Protein AF-A0A9P0C4V3-F1 (afdb_monomer_lite)

Organism: NCBI:txid40085

Radius of gyration: 33.71 Å; chains: 1; bounding box: 109×87×70 Å

Foldseek 3Di:
DDDDPDDPPPVVVVVVVVVVVQVVLQVVQVLVVVVVQCCLQPVLLCVLVQEDQQAWEADANDIDGGSVRVNVCSVPVDFRKHWDFPDKHWDDDDDDPVVVVPPPPPVVPPPPPDDDDDDDDDDDDDDDDDDPDPDDDDDPPPPDDDPDDDDDDDDDDDDDDDDDDDDDDDDDDDDDDDDDPDDDDPDPPPPPPPPPDDPDDDDPDDDDDPDPDDPPPDPPPPPPPPVPPPVSVVVVVVVVPFDKIKMKTWGKMKGWDPDPPPDPDIDIDIFTWIWMWIWGADPVDGPRIHTRYIHTYGPPPPVDDCVVVVVVVVVVVVPPPPPPD

pLDDT: mean 70.72, std 21.1, range [33.84, 98.31]

Sequence (325 aa):
MSIPLNNVSQSTIKISHETRDQNAELQQAKKFIAWYKQMIDNERQNLALYLSDDAILEWFGRTIKSRKKISLFFKHDMQYTRHDFISVRNIDKIQSRHERFSRNEEHNLCSFLNTSEVCNTKIERNSRKRILQSSSPEWADSCQPPEGIDCFESKKTKTNDIQNPDIDSSHDRTEGNCLKRGFNLENCSDFNSKGDGILGRRVRRKCIPVTPPNCELGQGDCMPSTSGTDSNRSHDALNAQLSKLFVECEGFVQFTRSKNCLSNDTMTWERKCKTQISFAEDPLNVGEYIIWAIHYTDESKCRRNLLSAFEEVVKEEGMTDIKDQ

Secondary structure (DSSP, 8-state):
-------STTHHHHHHHHHHHHHHHHHHHHHHHHHHHHHHHH-TTGGGGGEEEEEEEEETTEEEESHHHHHHIIIIIPPEEEEEEEEEEE-S----TTHHHHTTTGGGSS-SS---------------------PPPPPPTT-PPPS---------------PPPP--------------------------------------------S--------------GGG--HHHHHHHHHTTS--EEEEEEEEEEEEE---TT----EEEEEEEEEEEEEEE-SSSTT-EEEEEEEEEE-S--SS-HHHHHHHHHHHHTTGGGS--

Structure (mmCIF, N/CA/C/O backbone):
data_AF-A0A9P0C4V3-F1
#
_entry.id   AF-A0A9P0C4V3-F1
#
loop_
_atom_site.group_PDB
_atom_site.id
_atom_site.type_symbol
_atom_site.label_atom_id
_atom_site.label_alt_id
_atom_site.label_comp_id
_atom_site.label_asym_id
_atom_site.label_entity_id
_atom_site.label_seq_id
_atom_site.pdbx_PDB_ins_code
_atom_site.Cartn_x
_atom_site.Cartn_y
_atom_site.Cartn_z
_atom_site.occupancy
_atom_site.B_iso_or_equiv
_atom_site.auth_seq_id
_atom_site.auth_comp_id
_atom_site.auth_asym_id
_atom_site.auth_atom_id
_atom_site.pdbx_PDB_model_num
ATOM 1 N N . MET A 1 1 ? 59.019 -14.754 -25.156 1.00 44.62 1 MET A N 1
ATOM 2 C CA . MET A 1 1 ? 58.150 -14.419 -24.008 1.00 44.62 1 MET A CA 1
ATOM 3 C C . MET A 1 1 ? 56.943 -13.694 -24.566 1.00 44.62 1 MET A C 1
ATOM 5 O O . MET A 1 1 ? 57.082 -12.558 -24.994 1.00 44.62 1 MET A O 1
ATOM 9 N N . SER A 1 2 ? 55.812 -14.385 -24.674 1.00 44.72 2 SER A N 1
ATOM 10 C CA . SER A 1 2 ? 54.594 -13.861 -25.299 1.00 44.72 2 SER A CA 1
ATOM 11 C C . SER A 1 2 ? 53.595 -13.532 -24.196 1.00 44.72 2 SER A C 1
ATOM 13 O O . SER A 1 2 ? 53.209 -14.420 -23.439 1.00 44.72 2 SER A O 1
ATOM 15 N N . ILE A 1 3 ? 53.231 -12.257 -24.068 1.00 49.81 3 ILE A N 1
ATOM 16 C CA . ILE A 1 3 ? 52.253 -11.779 -23.085 1.00 49.81 3 ILE A CA 1
ATOM 17 C C . ILE A 1 3 ? 50.858 -11.921 -23.713 1.00 49.81 3 ILE A C 1
ATOM 19 O O . ILE A 1 3 ? 50.649 -11.384 -24.804 1.00 49.81 3 ILE A O 1
ATOM 23 N N . PRO A 1 4 ? 49.896 -12.614 -23.076 1.00 58.84 4 PRO A N 1
ATOM 24 C CA . PRO A 1 4 ? 48.544 -12.703 -23.600 1.00 58.84 4 PRO A CA 1
ATOM 25 C C . PRO A 1 4 ? 47.784 -11.412 -23.271 1.00 58.84 4 PRO A C 1
ATOM 27 O O . PRO A 1 4 ? 47.330 -11.196 -22.150 1.00 58.84 4 PRO A O 1
ATOM 30 N N . LEU A 1 5 ? 47.644 -10.545 -24.270 1.00 58.69 5 LEU A N 1
ATOM 31 C CA . LEU A 1 5 ? 46.646 -9.480 -24.304 1.00 58.69 5 LEU A CA 1
ATOM 32 C C . LEU A 1 5 ? 45.370 -10.075 -24.900 1.00 58.69 5 LEU A C 1
ATOM 34 O O . LEU A 1 5 ? 45.341 -10.298 -26.103 1.00 58.69 5 LEU A O 1
ATOM 38 N N . ASN A 1 6 ? 44.371 -10.389 -24.068 1.00 56.06 6 ASN A N 1
ATOM 39 C CA . ASN A 1 6 ? 42.939 -10.391 -24.420 1.00 56.06 6 ASN A CA 1
ATOM 40 C C . ASN A 1 6 ? 42.110 -10.988 -23.275 1.00 56.06 6 ASN A C 1
ATOM 42 O O . ASN A 1 6 ? 41.931 -12.199 -23.216 1.00 56.06 6 ASN A O 1
ATOM 46 N N . ASN A 1 7 ? 41.598 -10.147 -22.366 1.00 55.56 7 ASN A N 1
ATOM 47 C CA . ASN A 1 7 ? 40.418 -10.503 -21.553 1.00 55.56 7 ASN A CA 1
ATOM 48 C C . ASN A 1 7 ? 39.689 -9.320 -20.872 1.00 55.56 7 ASN A C 1
ATOM 50 O O . ASN A 1 7 ? 38.821 -9.536 -20.033 1.00 55.56 7 ASN A O 1
ATOM 54 N N . VAL A 1 8 ? 39.990 -8.062 -21.221 1.00 58.12 8 VAL A N 1
ATOM 55 C CA . VAL A 1 8 ? 39.433 -6.883 -20.516 1.00 58.12 8 VAL A CA 1
ATOM 56 C C . VAL A 1 8 ? 38.064 -6.433 -21.068 1.00 58.12 8 VAL A C 1
ATOM 58 O O . VAL A 1 8 ? 37.360 -5.667 -20.424 1.00 58.12 8 VAL A O 1
ATOM 61 N N . SER A 1 9 ? 37.620 -6.937 -22.223 1.00 56.62 9 SER A N 1
ATOM 62 C CA . SER A 1 9 ? 36.466 -6.357 -22.938 1.00 56.62 9 SER A CA 1
ATOM 63 C C . SER A 1 9 ? 35.091 -6.959 -22.606 1.00 56.62 9 SER A C 1
ATOM 65 O O . SER A 1 9 ? 34.083 -6.407 -23.034 1.00 56.62 9 SER A O 1
ATOM 67 N N . GLN A 1 10 ? 35.005 -8.066 -21.857 1.00 54.56 10 GLN A N 1
ATOM 68 C CA . GLN A 1 10 ? 33.710 -8.706 -21.554 1.00 54.56 10 GLN A CA 1
ATOM 69 C C . GLN A 1 10 ? 33.081 -8.256 -20.224 1.00 54.56 10 GLN A C 1
ATOM 71 O O . GLN A 1 10 ? 31.865 -8.360 -20.062 1.00 54.56 10 GLN A O 1
ATOM 76 N N . SER A 1 11 ? 33.863 -7.725 -19.279 1.00 57.69 11 SER A N 1
ATOM 77 C CA . SER A 1 11 ? 33.343 -7.264 -17.982 1.00 57.69 11 SER A CA 1
ATOM 78 C C . SER A 1 11 ? 32.627 -5.912 -18.077 1.00 57.69 11 SER A C 1
ATOM 80 O O . SER A 1 11 ? 31.644 -5.692 -17.374 1.00 57.69 11 SER A O 1
ATOM 82 N N . THR A 1 12 ? 33.045 -5.027 -18.985 1.00 59.66 12 THR A N 1
ATOM 83 C CA . THR A 1 12 ? 32.469 -3.677 -19.116 1.00 59.66 12 THR A CA 1
ATOM 84 C C . THR A 1 12 ? 31.063 -3.673 -19.729 1.00 59.66 12 THR A C 1
ATOM 86 O O . THR A 1 12 ? 30.265 -2.798 -19.414 1.00 59.66 12 THR A O 1
ATOM 89 N N . ILE A 1 13 ? 30.722 -4.666 -20.560 1.00 61.19 13 ILE A N 1
ATOM 90 C CA . ILE A 1 13 ? 29.411 -4.745 -21.235 1.00 61.19 13 ILE A CA 1
ATOM 91 C C . ILE A 1 13 ? 28.309 -5.270 -20.295 1.00 61.19 13 ILE A C 1
ATOM 93 O O . ILE A 1 13 ? 27.150 -4.905 -20.453 1.00 61.19 13 ILE A O 1
ATOM 97 N N . LYS A 1 14 ? 28.639 -6.079 -19.277 1.00 62.94 14 LYS A N 1
ATOM 98 C CA . LYS A 1 14 ? 27.633 -6.575 -18.317 1.00 62.94 14 LYS A CA 1
ATOM 99 C C . LYS A 1 14 ? 27.132 -5.486 -17.359 1.00 62.94 14 LYS A C 1
ATOM 101 O O . LYS A 1 14 ? 25.952 -5.464 -17.032 1.00 62.94 14 LYS A O 1
ATOM 106 N N . ILE A 1 15 ? 27.997 -4.542 -16.980 1.00 68.50 15 ILE A N 1
ATOM 107 C CA . ILE A 1 15 ? 27.672 -3.470 -16.021 1.00 68.50 15 ILE A CA 1
ATOM 108 C C . ILE A 1 15 ? 26.666 -2.458 -16.610 1.00 68.50 15 ILE A C 1
ATOM 110 O O . ILE A 1 15 ? 25.857 -1.876 -15.885 1.00 68.50 15 ILE A O 1
ATOM 114 N N . SER A 1 16 ? 26.674 -2.247 -17.931 1.00 67.62 16 SER A N 1
ATOM 115 C CA . SER A 1 16 ? 25.780 -1.278 -18.579 1.00 67.62 16 SER A CA 1
ATOM 116 C C . SER A 1 16 ? 24.337 -1.768 -18.741 1.00 67.62 16 SER A C 1
ATOM 118 O O . SER A 1 16 ? 23.431 -0.940 -18.808 1.00 67.62 16 SER A O 1
ATOM 120 N N . HIS A 1 17 ? 24.097 -3.084 -18.787 1.00 70.25 17 HIS A N 1
ATOM 121 C CA . HIS A 1 17 ? 22.736 -3.625 -18.880 1.00 70.25 17 HIS A CA 1
ATOM 122 C C . HIS A 1 17 ? 22.027 -3.587 -17.520 1.00 70.25 17 HIS A C 1
ATOM 124 O O . HIS A 1 17 ? 20.909 -3.096 -17.417 1.00 70.25 17 HIS A O 1
ATOM 130 N N . GLU A 1 18 ? 22.721 -4.002 -16.458 1.00 75.62 18 GLU A N 1
ATOM 131 C CA . GLU A 1 18 ? 22.174 -4.062 -15.096 1.00 75.62 18 GLU A CA 1
ATOM 132 C C . GLU A 1 18 ? 21.793 -2.673 -14.552 1.00 75.62 18 GLU A C 1
ATOM 134 O O . GLU A 1 18 ? 20.746 -2.489 -13.933 1.00 75.62 18 GLU A O 1
ATOM 139 N N . THR A 1 19 ? 22.593 -1.649 -14.864 1.00 76.06 19 THR A N 1
ATOM 140 C CA . THR A 1 19 ? 22.306 -0.257 -14.474 1.00 76.06 19 THR A CA 1
ATOM 141 C C . THR A 1 19 ? 21.108 0.350 -15.209 1.00 76.06 19 THR A C 1
ATOM 143 O O . THR A 1 19 ? 20.469 1.273 -14.693 1.00 76.06 19 THR A O 1
ATOM 146 N N . ARG A 1 20 ? 20.774 -0.137 -16.410 1.00 78.62 20 ARG A N 1
ATOM 147 C CA . ARG A 1 20 ? 19.607 0.341 -17.164 1.00 78.62 20 ARG A CA 1
ATOM 148 C C . ARG A 1 20 ? 18.308 -0.196 -16.568 1.00 78.62 20 ARG A C 1
ATOM 150 O O . ARG A 1 20 ? 17.363 0.578 -16.411 1.00 78.62 20 ARG A O 1
ATOM 157 N N . ASP A 1 21 ? 18.297 -1.470 -16.197 1.00 83.88 21 ASP A N 1
ATOM 158 C CA . ASP A 1 21 ? 17.116 -2.140 -15.649 1.00 83.88 21 ASP A CA 1
ATOM 159 C C . ASP A 1 21 ? 16.755 -1.573 -14.263 1.00 83.88 21 ASP A C 1
ATOM 161 O O . ASP A 1 21 ? 15.613 -1.173 -14.036 1.00 83.88 21 ASP A O 1
ATOM 165 N N . GLN A 1 22 ? 17.752 -1.349 -13.395 1.00 87.12 22 GLN A N 1
ATOM 166 C CA . GLN A 1 22 ? 17.551 -0.712 -12.081 1.00 87.12 22 GLN A CA 1
ATOM 167 C C . GLN A 1 22 ? 16.939 0.695 -12.174 1.00 87.12 22 GLN A C 1
ATOM 169 O O . GLN A 1 22 ? 16.116 1.090 -11.344 1.00 87.12 22 GLN A O 1
ATOM 174 N N . ASN A 1 23 ? 17.328 1.477 -13.185 1.00 91.12 23 ASN A N 1
ATOM 175 C CA . ASN A 1 23 ? 16.758 2.805 -13.394 1.00 91.12 23 ASN A CA 1
ATOM 176 C C . ASN A 1 23 ? 15.291 2.731 -13.833 1.00 91.12 23 ASN A C 1
ATOM 178 O O . ASN A 1 23 ? 14.492 3.550 -13.380 1.00 91.12 23 ASN A O 1
ATOM 182 N N . ALA A 1 24 ? 14.926 1.771 -14.687 1.00 92.44 24 ALA A N 1
ATOM 183 C CA . ALA A 1 24 ? 13.543 1.581 -15.118 1.00 92.44 24 ALA A CA 1
ATOM 184 C C . ALA A 1 24 ? 12.637 1.184 -13.941 1.00 92.44 24 ALA A C 1
ATOM 186 O O . ALA A 1 24 ? 11.600 1.816 -13.728 1.00 92.44 24 ALA A O 1
ATOM 187 N N . GLU A 1 25 ? 13.074 0.228 -13.120 1.00 92.31 25 GLU A N 1
ATOM 188 C CA . GLU A 1 25 ? 12.358 -0.185 -11.908 1.00 92.31 25 GLU A CA 1
ATOM 189 C C . GLU A 1 25 ? 12.207 0.967 -10.910 1.00 92.31 25 GLU A C 1
ATOM 191 O O . GLU A 1 25 ? 11.131 1.180 -10.351 1.00 92.31 25 GLU A O 1
ATOM 196 N N . LEU A 1 26 ? 13.255 1.778 -10.720 1.00 94.12 26 LEU A N 1
ATOM 197 C CA . LEU A 1 26 ? 13.185 2.949 -9.849 1.00 94.12 26 LEU A CA 1
ATOM 198 C C . LEU A 1 26 ? 12.168 3.984 -10.354 1.00 94.12 26 LEU A C 1
ATOM 200 O O . LEU A 1 26 ? 11.460 4.594 -9.550 1.00 94.12 26 LEU A O 1
ATOM 204 N N . GLN A 1 27 ? 12.080 4.207 -11.669 1.00 95.75 27 GLN A N 1
ATOM 205 C CA . GLN A 1 27 ? 11.065 5.099 -12.239 1.00 95.75 27 GLN A CA 1
ATOM 206 C C . GLN A 1 27 ? 9.655 4.531 -12.062 1.00 95.75 27 GLN A C 1
ATOM 208 O O . GLN A 1 27 ? 8.740 5.278 -11.707 1.00 95.75 27 GLN A O 1
ATOM 213 N N . GLN A 1 28 ? 9.481 3.219 -12.231 1.00 95.00 28 GLN A N 1
ATOM 214 C CA . GLN A 1 28 ? 8.208 2.548 -11.974 1.00 95.00 28 GLN A CA 1
ATOM 215 C C . GLN A 1 28 ? 7.803 2.666 -10.499 1.00 95.00 28 GLN A C 1
ATOM 217 O O . GLN A 1 28 ? 6.674 3.052 -10.207 1.00 95.00 28 GLN A O 1
ATOM 222 N N . ALA A 1 29 ? 8.737 2.452 -9.569 1.00 96.44 29 ALA A N 1
ATOM 223 C CA . ALA A 1 29 ? 8.512 2.633 -8.138 1.00 96.44 29 ALA A CA 1
ATOM 224 C C . ALA A 1 29 ? 8.102 4.075 -7.797 1.00 96.44 29 ALA A C 1
ATOM 226 O O . ALA A 1 29 ? 7.166 4.290 -7.030 1.00 96.44 29 ALA A O 1
ATOM 227 N N . LYS A 1 30 ? 8.740 5.086 -8.402 1.00 97.56 30 LYS A N 1
ATOM 228 C CA . LYS A 1 30 ? 8.353 6.497 -8.222 1.00 97.56 30 LYS A CA 1
ATOM 229 C C . LYS A 1 30 ? 6.949 6.790 -8.751 1.00 97.56 30 LYS A C 1
ATOM 231 O O . LYS A 1 30 ? 6.177 7.455 -8.061 1.00 97.56 30 LYS A O 1
ATOM 236 N N . LYS A 1 31 ? 6.611 6.286 -9.945 1.00 97.38 31 LYS A N 1
ATOM 237 C CA . LYS A 1 31 ? 5.269 6.417 -10.536 1.00 97.38 31 LYS A CA 1
ATOM 238 C C . LYS A 1 31 ? 4.216 5.773 -9.631 1.00 97.38 31 LYS A C 1
ATOM 240 O O . LYS A 1 31 ? 3.206 6.405 -9.329 1.00 97.38 31 LYS A O 1
ATOM 245 N N . PHE A 1 32 ? 4.491 4.562 -9.150 1.00 97.88 32 PHE A N 1
ATOM 246 C CA . PHE A 1 32 ? 3.629 3.849 -8.215 1.00 97.88 32 PHE A CA 1
ATOM 247 C C . PHE A 1 32 ? 3.431 4.626 -6.910 1.00 97.88 32 PHE A C 1
ATOM 249 O O . PHE A 1 32 ? 2.298 4.807 -6.486 1.00 97.88 32 PHE A O 1
ATOM 256 N N . ILE A 1 33 ? 4.494 5.143 -6.288 1.00 98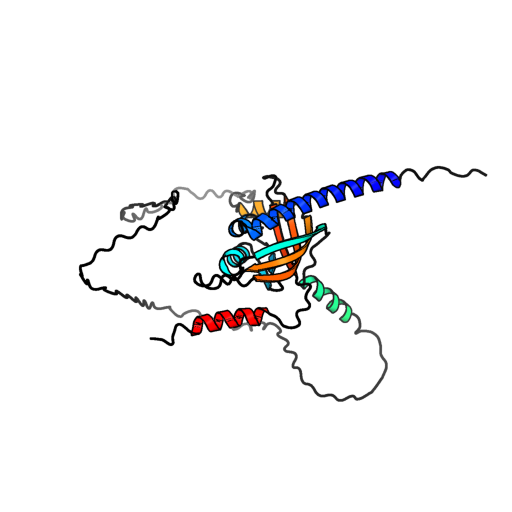.31 33 ILE A N 1
ATOM 257 C CA . ILE A 1 33 ? 4.382 5.878 -5.019 1.00 98.31 33 ILE A CA 1
ATOM 258 C C . ILE A 1 33 ? 3.614 7.190 -5.172 1.00 98.31 33 ILE A C 1
ATOM 260 O O . ILE A 1 33 ? 2.833 7.542 -4.288 1.00 98.31 33 ILE A O 1
ATOM 264 N N . ALA A 1 34 ? 3.787 7.899 -6.290 1.00 98.00 34 ALA A N 1
ATOM 265 C CA . ALA A 1 34 ? 2.993 9.088 -6.584 1.00 98.00 34 ALA A CA 1
ATOM 266 C C . ALA A 1 34 ? 1.494 8.752 -6.686 1.00 98.00 34 ALA A C 1
ATOM 268 O O . ALA A 1 34 ? 0.672 9.423 -6.060 1.00 98.00 34 ALA A O 1
ATOM 269 N N . TRP A 1 35 ? 1.154 7.676 -7.405 1.00 97.94 35 TRP A N 1
ATOM 270 C CA . TRP A 1 35 ? -0.214 7.162 -7.494 1.00 97.94 35 TRP A CA 1
ATOM 271 C C . TRP A 1 35 ? -0.746 6.707 -6.127 1.00 97.94 35 TRP A C 1
ATOM 273 O O . TRP A 1 35 ? -1.817 7.134 -5.706 1.00 97.94 35 TRP A O 1
ATOM 283 N N . TYR A 1 36 ? 0.025 5.912 -5.384 1.00 98.31 36 TYR A N 1
ATOM 284 C CA . TYR A 1 36 ? -0.361 5.398 -4.072 1.00 98.31 36 TYR A CA 1
ATOM 285 C C . TYR A 1 36 ? -0.655 6.537 -3.098 1.00 98.31 36 TYR A C 1
ATOM 287 O O . TYR A 1 36 ? -1.676 6.508 -2.418 1.00 98.31 36 TYR A O 1
ATOM 295 N N . LYS A 1 37 ? 0.203 7.567 -3.069 1.00 98.06 37 LYS A N 1
ATOM 296 C CA . LYS A 1 37 ? 0.008 8.777 -2.263 1.00 98.06 37 LYS A CA 1
ATOM 297 C C . LYS A 1 37 ? -1.326 9.449 -2.589 1.00 98.06 37 LYS A C 1
ATOM 299 O O . LYS A 1 37 ? -2.091 9.752 -1.679 1.00 98.06 37 LYS A O 1
ATOM 304 N N . GLN A 1 38 ? -1.617 9.657 -3.874 1.00 97.69 38 GLN A N 1
ATOM 305 C CA . GLN A 1 38 ? -2.893 10.227 -4.304 1.00 97.69 38 GLN A CA 1
ATOM 306 C C . GLN A 1 38 ? -4.074 9.367 -3.833 1.00 97.69 38 GLN A C 1
ATOM 308 O O . GLN A 1 38 ? -5.041 9.910 -3.298 1.00 97.69 38 GLN A O 1
ATOM 313 N N . MET A 1 39 ? -3.975 8.044 -3.978 1.00 97.69 39 MET A N 1
ATOM 314 C CA . MET A 1 39 ? -5.027 7.112 -3.580 1.00 97.69 39 MET A CA 1
ATOM 315 C C . MET A 1 39 ? -5.267 7.102 -2.070 1.00 97.69 39 MET A C 1
ATOM 317 O O . MET A 1 39 ? -6.408 7.201 -1.636 1.00 97.69 39 MET A O 1
ATOM 321 N N . ILE A 1 40 ? -4.221 6.998 -1.247 1.00 97.56 4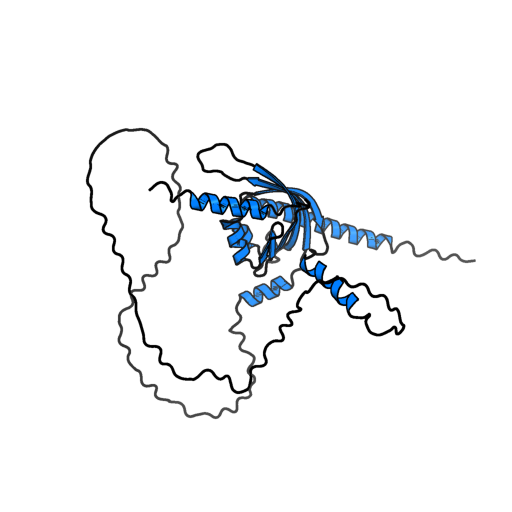0 ILE A N 1
ATOM 322 C CA . ILE A 1 40 ? -4.376 6.889 0.211 1.00 97.56 40 ILE A CA 1
ATOM 323 C C . ILE A 1 40 ? -4.827 8.208 0.861 1.00 97.56 40 ILE A C 1
ATOM 325 O O . ILE A 1 40 ? -5.558 8.172 1.859 1.00 97.56 40 ILE A O 1
ATOM 329 N N . ASP A 1 41 ? -4.422 9.352 0.296 1.00 96.88 41 ASP A N 1
ATOM 330 C CA . ASP A 1 41 ? -4.743 10.680 0.830 1.00 96.88 41 ASP A CA 1
ATOM 331 C C . ASP A 1 41 ? -6.116 11.181 0.351 1.00 96.88 41 ASP A C 1
ATOM 333 O O . ASP A 1 41 ? -6.875 11.719 1.156 1.00 96.88 41 ASP A O 1
ATOM 337 N N . ASN A 1 42 ? -6.465 10.980 -0.928 1.00 96.75 42 ASN A N 1
ATOM 338 C CA . ASN A 1 42 ? -7.668 11.579 -1.526 1.00 96.75 42 ASN A CA 1
ATOM 339 C C . ASN A 1 42 ? -8.782 10.567 -1.826 1.00 96.75 42 ASN A C 1
ATOM 341 O O . ASN A 1 42 ? -9.960 10.891 -1.704 1.00 96.75 42 ASN A O 1
ATOM 345 N N . GLU A 1 43 ? -8.432 9.338 -2.206 1.00 96.38 43 GLU A N 1
ATOM 346 C CA . GLU A 1 43 ? -9.374 8.333 -2.723 1.00 96.38 43 GLU A CA 1
ATOM 347 C C . GLU A 1 43 ? -9.338 7.039 -1.906 1.00 96.38 43 GLU A C 1
ATOM 349 O O . GLU A 1 43 ? -9.458 5.924 -2.418 1.00 96.38 43 GLU A O 1
ATOM 354 N N . ARG A 1 44 ? -9.170 7.177 -0.590 1.00 94.94 44 ARG A N 1
ATOM 355 C CA . ARG A 1 44 ? -8.879 6.057 0.310 1.00 94.94 44 ARG A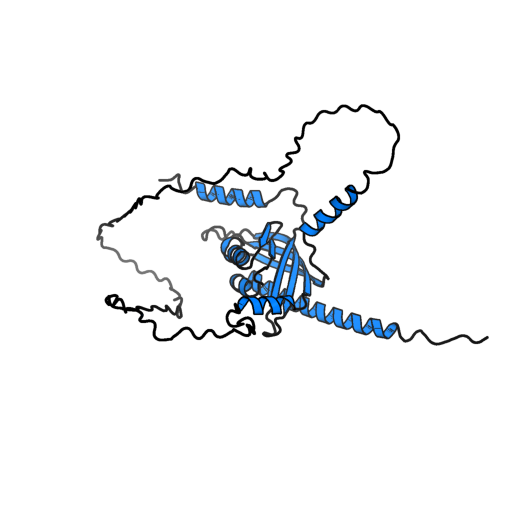 CA 1
ATOM 356 C C . ARG A 1 44 ? -9.879 4.902 0.209 1.00 94.94 44 ARG A C 1
ATOM 358 O O . ARG A 1 44 ? -9.503 3.742 0.350 1.00 94.94 44 ARG A O 1
ATOM 365 N N . GLN A 1 45 ? -11.153 5.207 -0.030 1.00 92.25 45 GLN A N 1
ATOM 366 C CA . GLN A 1 45 ? -12.205 4.195 -0.164 1.00 92.25 45 GLN A CA 1
ATOM 367 C C . GLN A 1 45 ? -12.008 3.318 -1.411 1.00 92.25 45 GLN A C 1
ATOM 369 O O . GLN A 1 45 ? -12.294 2.122 -1.364 1.00 92.25 45 GLN A O 1
ATOM 374 N N . ASN A 1 46 ? -11.448 3.886 -2.483 1.00 96.06 46 ASN A N 1
ATOM 375 C CA . ASN A 1 46 ? -11.160 3.192 -3.737 1.00 96.06 46 ASN A CA 1
ATOM 376 C C . ASN A 1 46 ? -9.894 2.336 -3.640 1.00 96.06 46 ASN A C 1
ATOM 378 O O . ASN A 1 46 ? -9.764 1.360 -4.373 1.00 96.06 46 ASN A O 1
ATOM 382 N N . LEU A 1 47 ? -8.981 2.639 -2.707 1.00 96.56 47 LEU A N 1
ATOM 383 C CA . LEU A 1 47 ? -7.733 1.887 -2.537 1.00 96.56 47 LEU A CA 1
ATOM 384 C C . LEU A 1 47 ? -7.977 0.385 -2.305 1.00 96.56 47 LEU A C 1
ATOM 386 O O . LEU A 1 47 ? -7.176 -0.441 -2.729 1.00 96.56 47 LEU A O 1
ATOM 390 N N . ALA A 1 48 ? -9.103 0.019 -1.684 1.00 95.75 48 ALA A N 1
ATOM 391 C CA . ALA A 1 48 ? -9.471 -1.375 -1.438 1.00 95.75 48 ALA A CA 1
ATOM 392 C C . ALA A 1 48 ? -9.685 -2.206 -2.718 1.00 95.75 48 ALA A C 1
ATOM 394 O O . ALA A 1 48 ? -9.552 -3.428 -2.658 1.00 95.75 48 ALA A O 1
ATOM 395 N N . LEU A 1 49 ? -9.997 -1.568 -3.853 1.00 95.56 49 LEU A N 1
ATOM 396 C CA . LEU A 1 49 ? -10.162 -2.235 -5.150 1.00 95.56 49 LEU A CA 1
ATOM 397 C C . LEU A 1 49 ? -8.831 -2.769 -5.692 1.00 95.56 49 LEU A C 1
ATOM 399 O O . LEU A 1 49 ? -8.810 -3.799 -6.352 1.00 95.56 49 LEU A O 1
ATOM 403 N N . TYR A 1 50 ? -7.732 -2.107 -5.332 1.00 96.94 50 TYR A N 1
ATOM 404 C CA . TYR A 1 50 ? -6.371 -2.427 -5.764 1.00 96.94 50 TYR A CA 1
ATOM 405 C C . TYR A 1 50 ? -5.651 -3.384 -4.804 1.00 96.94 50 TYR A C 1
ATOM 407 O O . TYR A 1 50 ? -4.484 -3.718 -4.997 1.00 96.94 50 TYR A O 1
ATOM 415 N N . LEU A 1 51 ? -6.315 -3.821 -3.731 1.00 97.00 51 LEU A N 1
ATOM 416 C CA . LEU A 1 51 ? -5.771 -4.816 -2.813 1.00 97.00 51 LEU A CA 1
ATOM 417 C C . LEU A 1 51 ? -6.070 -6.226 -3.333 1.00 97.00 51 LEU A C 1
ATOM 419 O O . LEU A 1 51 ? -7.197 -6.530 -3.721 1.00 97.00 51 LEU A O 1
ATOM 423 N N . SER A 1 52 ? -5.083 -7.111 -3.248 1.00 96.00 52 SER A N 1
ATOM 424 C CA . SER A 1 52 ? -5.300 -8.560 -3.354 1.00 96.00 52 SER A CA 1
ATOM 425 C C . SER A 1 52 ? -6.187 -9.080 -2.214 1.00 96.00 52 SER A C 1
ATOM 427 O O . SER A 1 52 ? -6.275 -8.472 -1.143 1.00 96.00 52 SER A O 1
ATOM 429 N N . ASP A 1 53 ? -6.855 -10.218 -2.412 1.00 94.81 53 ASP A N 1
ATOM 430 C CA . ASP A 1 53 ? -7.771 -10.779 -1.410 1.00 94.81 53 ASP A CA 1
ATOM 431 C C . ASP A 1 53 ? -7.084 -11.170 -0.093 1.00 94.81 53 ASP A C 1
ATOM 433 O O . ASP A 1 53 ? -7.646 -10.978 0.998 1.00 94.81 53 ASP A O 1
ATOM 437 N N . ASP A 1 54 ? -5.840 -11.636 -0.193 1.00 95.38 54 ASP A N 1
ATOM 438 C CA . ASP A 1 54 ? -4.952 -12.011 0.903 1.00 95.38 54 ASP A CA 1
ATOM 439 C C . ASP A 1 54 ? -4.048 -10.862 1.382 1.00 95.38 54 ASP A C 1
ATOM 441 O O . ASP A 1 54 ? -3.139 -11.093 2.184 1.00 95.38 54 ASP A O 1
ATOM 445 N N . ALA A 1 55 ? -4.331 -9.620 0.966 1.00 97.06 55 ALA A N 1
ATOM 446 C CA . ALA A 1 55 ? -3.519 -8.462 1.316 1.00 97.06 55 ALA A CA 1
ATOM 447 C C . ALA A 1 55 ? -3.300 -8.308 2.831 1.00 97.06 55 ALA A C 1
ATOM 449 O O . ALA A 1 55 ? -4.178 -8.592 3.661 1.00 97.06 55 ALA A O 1
ATOM 450 N N . ILE A 1 56 ? -2.118 -7.802 3.190 1.00 97.44 56 ILE A N 1
ATOM 451 C CA . ILE A 1 56 ? -1.702 -7.560 4.574 1.00 97.44 56 ILE A CA 1
ATOM 452 C C . ILE A 1 56 ? -1.349 -6.084 4.762 1.00 97.44 56 ILE A C 1
ATOM 454 O O . ILE A 1 56 ? -0.522 -5.527 4.047 1.00 97.44 56 ILE A O 1
ATOM 458 N N . LEU A 1 57 ? -1.933 -5.463 5.782 1.00 97.62 57 LEU A N 1
ATOM 459 C CA . LEU A 1 57 ? -1.577 -4.128 6.249 1.00 97.62 57 LEU A CA 1
ATOM 460 C C . LEU A 1 57 ? -0.928 -4.237 7.633 1.00 97.62 57 LEU A C 1
ATOM 462 O O . LEU A 1 57 ? -1.571 -4.672 8.587 1.00 97.62 57 LEU A O 1
ATOM 466 N N . GLU A 1 58 ? 0.329 -3.823 7.772 1.00 96.50 58 GLU A N 1
ATOM 467 C CA . GLU A 1 58 ? 0.960 -3.575 9.072 1.00 96.50 58 GLU A CA 1
ATOM 468 C C . GLU A 1 58 ? 0.914 -2.070 9.356 1.00 96.50 58 GLU A C 1
ATOM 470 O O . GLU A 1 58 ? 1.756 -1.315 8.890 1.00 96.50 58 GLU A O 1
ATOM 475 N N . TRP A 1 59 ? -0.085 -1.616 10.111 1.00 95.81 59 TRP A N 1
ATOM 476 C CA . TRP A 1 59 ? -0.263 -0.209 10.465 1.00 95.81 59 TRP A CA 1
ATOM 477 C C . TRP A 1 59 ? 0.339 0.081 11.841 1.00 95.81 59 TRP A C 1
ATOM 479 O O . TRP A 1 59 ? -0.255 -0.250 12.869 1.00 95.81 59 TRP A O 1
ATOM 489 N N . PHE A 1 60 ? 1.544 0.659 11.874 1.00 93.00 60 PHE A N 1
ATOM 490 C CA . PHE A 1 60 ? 2.272 1.027 13.099 1.00 93.00 60 PHE A CA 1
ATOM 491 C C . PHE A 1 60 ? 2.310 -0.088 14.159 1.00 93.00 60 PHE A C 1
ATOM 493 O O . PHE A 1 60 ? 2.141 0.145 15.355 1.00 93.00 60 PHE A O 1
ATOM 500 N N . GLY A 1 61 ? 2.542 -1.321 13.703 1.00 90.44 61 GLY A N 1
ATOM 501 C CA . GLY A 1 61 ? 2.645 -2.516 14.539 1.00 90.44 61 GLY A CA 1
ATOM 502 C C . GLY A 1 61 ? 1.346 -3.279 14.789 1.00 90.44 61 GLY A C 1
ATOM 503 O O . GLY A 1 61 ? 1.411 -4.358 15.378 1.00 90.44 61 GLY A O 1
ATOM 504 N N . ARG A 1 62 ? 0.198 -2.789 14.306 1.00 93.06 62 ARG A N 1
ATOM 505 C CA . ARG A 1 62 ? -1.047 -3.565 14.213 1.00 93.06 62 ARG A CA 1
ATOM 506 C C . ARG A 1 62 ? -1.116 -4.250 12.850 1.00 93.06 62 ARG A C 1
ATOM 508 O O . ARG A 1 62 ? -1.095 -3.581 11.825 1.00 93.06 62 ARG A O 1
ATOM 515 N N . THR A 1 63 ? -1.233 -5.575 12.831 1.00 95.56 63 THR A N 1
ATOM 516 C CA . THR A 1 63 ? -1.403 -6.342 11.587 1.00 95.56 63 THR A CA 1
ATOM 517 C C . THR A 1 63 ? -2.882 -6.578 11.294 1.00 95.56 63 THR A C 1
ATOM 519 O O . THR A 1 63 ? -3.614 -7.101 12.134 1.00 95.56 63 THR A O 1
ATOM 522 N N . ILE A 1 64 ? -3.312 -6.241 10.082 1.00 97.38 64 ILE A N 1
ATOM 523 C CA . ILE A 1 64 ? -4.662 -6.443 9.559 1.00 97.38 64 ILE A CA 1
ATOM 524 C C . ILE A 1 64 ? -4.529 -7.281 8.291 1.00 97.38 64 ILE A C 1
ATOM 526 O O . ILE A 1 64 ? -3.786 -6.928 7.381 1.00 97.38 64 ILE A O 1
ATOM 530 N N . LYS A 1 65 ? -5.213 -8.424 8.254 1.00 97.12 65 LYS A N 1
ATOM 531 C CA . LYS A 1 65 ? -5.148 -9.378 7.140 1.00 97.12 65 LYS A CA 1
ATOM 532 C C . LYS A 1 65 ? -6.481 -9.431 6.412 1.00 97.12 65 LYS A C 1
ATOM 534 O O . LYS A 1 65 ? -7.520 -9.367 7.072 1.00 97.12 65 LYS A O 1
ATOM 539 N N . SER A 1 66 ? -6.420 -9.677 5.109 1.00 97.12 66 SER A N 1
ATOM 540 C CA . SER A 1 66 ? -7.528 -9.704 4.154 1.00 97.12 66 SER A CA 1
ATOM 541 C C . SER A 1 66 ? -8.023 -8.327 3.727 1.00 97.12 66 SER A C 1
ATOM 543 O O . SER A 1 66 ? -8.294 -7.450 4.557 1.00 97.12 66 SER A O 1
ATOM 545 N N . ARG A 1 67 ? -8.263 -8.204 2.417 1.00 97.06 67 ARG A N 1
ATOM 546 C CA . ARG A 1 67 ? -8.877 -7.045 1.756 1.00 97.06 67 ARG A CA 1
ATOM 547 C C . ARG A 1 67 ? -10.095 -6.502 2.494 1.00 97.06 67 ARG A C 1
ATOM 549 O O . ARG A 1 67 ? -10.182 -5.301 2.728 1.00 97.06 67 ARG A O 1
ATOM 556 N N . LYS A 1 68 ? -11.013 -7.377 2.926 1.00 97.38 68 LYS A N 1
ATOM 557 C CA . LYS A 1 68 ? -12.258 -6.968 3.605 1.00 97.38 68 LYS A CA 1
ATOM 558 C C . LYS A 1 68 ? -11.984 -6.225 4.914 1.00 97.38 68 LYS A C 1
ATOM 560 O O . LYS A 1 68 ? -12.593 -5.191 5.173 1.00 97.38 68 LYS A O 1
ATOM 565 N N . LYS A 1 69 ? -11.051 -6.721 5.735 1.00 97.94 69 LYS A N 1
ATOM 566 C CA . LYS A 1 69 ? -10.709 -6.081 7.017 1.00 97.94 69 LYS A CA 1
ATOM 567 C C . LYS A 1 69 ? -9.914 -4.795 6.813 1.00 97.94 69 LYS A C 1
ATOM 569 O O . LYS A 1 69 ? -10.137 -3.837 7.543 1.00 97.94 69 LYS A O 1
ATOM 574 N N . ILE A 1 70 ? -9.024 -4.766 5.820 1.00 98.06 70 ILE A N 1
ATOM 575 C CA . ILE A 1 70 ? -8.257 -3.563 5.471 1.00 98.06 70 ILE A CA 1
ATOM 576 C C . ILE A 1 70 ? -9.192 -2.459 4.963 1.00 98.06 70 ILE A C 1
ATOM 578 O O . ILE A 1 70 ? -9.092 -1.321 5.409 1.00 98.06 70 ILE A O 1
ATOM 582 N N . SER A 1 71 ? -10.153 -2.800 4.102 1.00 97.69 71 SER A N 1
ATOM 583 C CA . SER A 1 71 ? -11.171 -1.867 3.608 1.00 97.69 71 SER A CA 1
ATOM 584 C C . SER A 1 71 ? -12.000 -1.262 4.748 1.00 97.69 71 SER A C 1
ATOM 586 O O . SER A 1 71 ? -12.146 -0.042 4.824 1.00 97.69 71 SER A O 1
ATOM 588 N N . LEU A 1 72 ? -12.473 -2.092 5.687 1.00 97.12 72 LEU A N 1
ATOM 589 C CA . LEU A 1 72 ? -13.183 -1.613 6.879 1.00 97.12 72 LEU A CA 1
ATOM 590 C C . LEU A 1 72 ? -12.308 -0.690 7.736 1.00 97.12 72 LEU A C 1
ATOM 592 O O . LEU A 1 72 ? -12.776 0.363 8.162 1.00 97.12 72 LEU A O 1
ATOM 596 N N . PHE A 1 73 ? -11.038 -1.048 7.937 1.00 96.69 73 PHE A N 1
ATOM 597 C CA . PHE A 1 73 ? -10.084 -0.217 8.669 1.00 96.69 73 PHE A CA 1
ATOM 598 C C . PHE A 1 73 ? -9.900 1.154 8.004 1.00 96.69 73 PHE A C 1
ATOM 600 O O . PHE A 1 73 ? -10.015 2.179 8.668 1.00 96.69 73 PHE A O 1
ATOM 607 N N . PHE A 1 74 ? -9.684 1.199 6.689 1.00 96.19 74 PHE A N 1
ATOM 608 C CA . PHE A 1 74 ? -9.550 2.454 5.947 1.00 96.19 74 PHE A CA 1
ATOM 609 C C . PHE A 1 74 ? -10.796 3.338 6.010 1.00 96.19 74 PHE A C 1
ATOM 611 O O . PHE A 1 74 ? -10.668 4.563 6.033 1.00 96.19 74 PHE A O 1
ATOM 618 N N . LYS A 1 75 ? -11.984 2.727 6.043 1.00 95.06 75 LYS A N 1
ATOM 619 C CA . LYS A 1 75 ? -13.263 3.440 6.075 1.00 95.06 75 LYS A CA 1
ATOM 620 C C . LYS A 1 75 ? -13.615 3.987 7.459 1.00 95.06 75 LYS A C 1
ATOM 622 O O . LYS A 1 75 ? -14.177 5.075 7.537 1.00 95.06 75 LYS A O 1
ATOM 627 N N . HIS A 1 76 ? -13.338 3.231 8.519 1.00 94.25 76 HIS A N 1
ATOM 628 C CA . HIS A 1 76 ? -13.877 3.513 9.854 1.00 94.25 76 HIS A CA 1
ATOM 629 C C . HIS A 1 76 ? -12.812 3.850 10.901 1.00 94.25 76 HIS A C 1
ATOM 631 O O . HIS A 1 76 ? -13.043 4.722 11.733 1.00 94.25 76 HIS A O 1
ATOM 637 N N . ASP A 1 77 ? -11.653 3.196 10.852 1.00 93.38 77 ASP A N 1
ATOM 638 C CA . ASP A 1 77 ? -10.647 3.276 11.920 1.00 93.38 77 ASP A CA 1
ATOM 639 C C . ASP A 1 77 ? -9.507 4.248 11.575 1.00 93.38 77 ASP A C 1
ATOM 641 O O . ASP A 1 77 ? -8.883 4.845 12.456 1.00 93.38 77 ASP A O 1
ATOM 645 N N . MET A 1 78 ? -9.185 4.387 10.288 1.00 92.25 78 MET A N 1
ATOM 646 C CA . MET A 1 78 ? -8.084 5.224 9.835 1.00 92.25 78 MET A CA 1
ATOM 647 C C . MET A 1 78 ? -8.507 6.696 9.841 1.00 92.25 78 MET A C 1
ATOM 649 O O . MET A 1 78 ? -9.377 7.117 9.082 1.00 92.25 78 MET A O 1
ATOM 653 N N . GLN A 1 79 ? -7.839 7.507 10.657 1.00 90.62 79 GLN A N 1
ATOM 654 C CA . GLN A 1 79 ? -8.029 8.962 10.679 1.00 90.62 79 GLN A CA 1
ATOM 655 C C . GLN A 1 79 ? -7.618 9.608 9.349 1.00 90.62 79 GLN A C 1
ATOM 657 O O . GLN A 1 79 ? -6.954 8.974 8.525 1.00 90.62 79 GLN A O 1
ATOM 662 N N . TYR A 1 80 ? -8.002 10.865 9.112 1.00 92.75 80 TYR A N 1
ATOM 663 C CA . TYR A 1 80 ? -7.508 11.594 7.944 1.00 92.75 80 TYR A CA 1
ATOM 664 C C . TYR A 1 80 ? -5.984 11.695 8.019 1.00 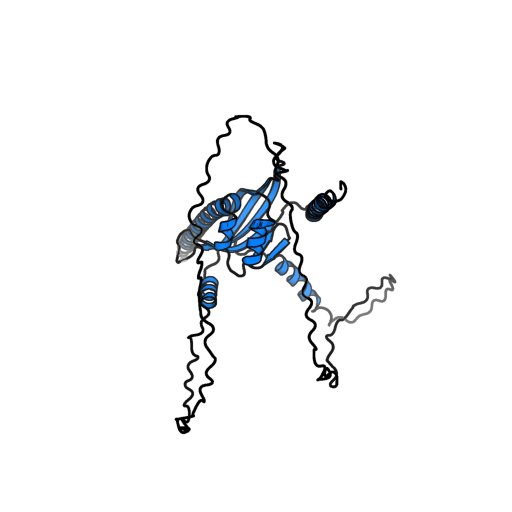92.75 80 TYR A C 1
ATOM 666 O O . TYR A 1 80 ? -5.430 12.102 9.044 1.00 92.75 80 TYR A O 1
ATOM 674 N N . THR A 1 81 ? -5.319 11.282 6.945 1.00 95.88 81 THR A N 1
ATOM 675 C CA . THR A 1 81 ? -3.862 11.269 6.858 1.00 95.88 81 THR A CA 1
ATOM 676 C C . THR A 1 81 ? -3.407 11.979 5.606 1.00 95.88 81 THR A C 1
ATOM 678 O O . THR A 1 81 ? -4.075 11.886 4.581 1.00 95.88 81 THR A O 1
ATOM 681 N N . ARG A 1 82 ? -2.234 12.598 5.680 1.00 97.44 82 ARG A N 1
ATOM 682 C CA . ARG A 1 82 ? -1.502 13.112 4.528 1.00 97.44 82 ARG A CA 1
ATOM 683 C C . ARG A 1 82 ? -0.092 12.544 4.545 1.00 97.44 82 ARG A C 1
ATOM 685 O O . ARG A 1 82 ? 0.596 12.640 5.563 1.00 97.44 82 ARG A O 1
ATOM 692 N N . HIS A 1 83 ? 0.330 11.950 3.437 1.00 98.06 83 HIS A N 1
ATOM 693 C CA . HIS A 1 83 ? 1.645 11.329 3.332 1.00 98.06 83 HIS A CA 1
ATOM 694 C C . HIS A 1 83 ? 2.650 12.289 2.700 1.00 98.06 83 HIS A C 1
ATOM 696 O O . HIS A 1 83 ? 2.388 12.905 1.666 1.00 98.06 83 HIS A O 1
ATOM 702 N N . ASP A 1 84 ? 3.837 12.384 3.287 1.00 97.81 84 ASP A N 1
ATOM 703 C CA . ASP A 1 84 ? 4.952 13.124 2.711 1.00 97.81 84 ASP A CA 1
ATOM 704 C C . ASP A 1 84 ? 6.206 12.252 2.667 1.00 97.81 84 ASP A C 1
ATOM 706 O O . ASP A 1 84 ? 6.935 12.110 3.649 1.00 97.81 84 ASP A O 1
ATOM 710 N N . PHE A 1 85 ? 6.408 11.587 1.527 1.00 98.00 85 PHE A N 1
ATOM 711 C CA . PHE A 1 85 ? 7.547 10.707 1.289 1.00 98.00 85 PHE A CA 1
ATOM 712 C C . PHE A 1 85 ? 8.743 11.514 0.782 1.00 98.00 85 PHE A C 1
ATOM 714 O O . PHE A 1 85 ? 8.654 12.210 -0.226 1.00 98.00 85 PHE A O 1
ATOM 721 N N . ILE A 1 86 ? 9.870 11.380 1.473 1.00 97.75 86 ILE A N 1
ATOM 722 C CA . ILE A 1 86 ? 11.121 12.098 1.201 1.00 97.75 86 ILE A CA 1
ATOM 723 C C . ILE A 1 86 ? 12.034 11.261 0.312 1.00 97.75 86 ILE A C 1
ATOM 725 O O . ILE A 1 86 ? 12.739 11.788 -0.548 1.00 97.75 86 ILE A O 1
ATOM 729 N N . SER A 1 87 ? 12.036 9.947 0.522 1.00 97.75 87 SER A N 1
ATOM 730 C CA . SER A 1 87 ? 12.848 9.012 -0.246 1.00 97.75 87 SER A CA 1
ATOM 731 C C . SER A 1 87 ? 11.985 7.891 -0.810 1.00 97.75 87 SER A C 1
ATOM 733 O O . SER A 1 87 ? 10.977 7.506 -0.223 1.00 97.75 87 SER A O 1
ATOM 735 N N . VAL A 1 88 ? 12.393 7.383 -1.972 1.00 98.19 88 VAL A N 1
ATOM 736 C CA . VAL A 1 88 ? 11.808 6.211 -2.627 1.00 98.19 88 VAL A CA 1
ATOM 737 C C . VAL A 1 88 ? 12.964 5.329 -3.074 1.00 98.19 88 VAL A C 1
ATOM 739 O O . VAL A 1 88 ? 13.863 5.799 -3.776 1.00 98.19 88 VAL A O 1
ATOM 742 N N . ARG A 1 89 ? 12.964 4.069 -2.645 1.00 97.56 89 ARG A N 1
ATOM 743 C CA . ARG A 1 89 ? 13.987 3.069 -2.964 1.00 97.56 89 ARG A CA 1
ATOM 744 C C . ARG A 1 89 ? 13.316 1.770 -3.386 1.00 97.56 89 ARG A C 1
ATOM 746 O O . ARG A 1 89 ? 12.317 1.379 -2.790 1.00 97.56 89 ARG A O 1
ATOM 753 N N . ASN A 1 90 ? 13.875 1.105 -4.391 1.00 96.88 90 ASN A N 1
ATOM 754 C CA . ASN A 1 90 ? 13.513 -0.277 -4.692 1.00 96.88 90 ASN A CA 1
ATOM 755 C C . ASN A 1 90 ? 14.185 -1.196 -3.657 1.00 96.88 90 ASN A C 1
ATOM 757 O O . ASN A 1 90 ? 15.315 -0.922 -3.241 1.00 96.88 90 ASN A O 1
ATOM 761 N N . ILE A 1 91 ? 13.486 -2.233 -3.211 1.00 97.06 91 ILE A N 1
ATOM 762 C CA . ILE A 1 91 ? 14.007 -3.244 -2.285 1.00 97.06 91 ILE A CA 1
ATOM 763 C C . ILE A 1 91 ? 13.682 -4.639 -2.824 1.00 97.06 91 ILE A C 1
ATOM 765 O O . ILE A 1 91 ? 12.726 -4.813 -3.567 1.00 97.06 91 ILE A O 1
ATOM 769 N N . ASP A 1 92 ? 14.441 -5.654 -2.417 1.00 95.44 92 ASP A N 1
ATOM 770 C CA . ASP A 1 92 ? 14.237 -7.009 -2.956 1.00 95.44 92 ASP A CA 1
ATOM 771 C C . ASP A 1 92 ? 13.023 -7.717 -2.339 1.00 95.44 92 ASP A C 1
ATOM 773 O O . ASP A 1 92 ? 12.378 -8.552 -2.970 1.00 95.44 92 ASP A O 1
ATOM 777 N N . LYS A 1 93 ? 12.736 -7.440 -1.059 1.00 95.81 93 LYS A N 1
ATOM 778 C CA . LYS A 1 93 ? 11.668 -8.095 -0.293 1.00 95.81 93 LYS A CA 1
ATOM 779 C C . LYS A 1 93 ? 11.307 -7.285 0.950 1.00 95.81 93 LYS A C 1
ATOM 781 O O . LYS A 1 93 ? 12.176 -6.734 1.628 1.00 95.81 93 LYS A O 1
ATOM 786 N N . ILE A 1 94 ? 10.030 -7.304 1.323 1.00 94.81 94 ILE A N 1
ATOM 787 C CA . ILE A 1 94 ? 9.572 -6.801 2.625 1.00 94.81 94 ILE A CA 1
ATOM 788 C C . ILE A 1 94 ? 9.944 -7.802 3.721 1.00 94.81 94 ILE A C 1
ATOM 790 O O . ILE A 1 94 ? 9.539 -8.965 3.689 1.00 94.81 94 ILE A O 1
ATOM 794 N N . GLN A 1 95 ? 10.682 -7.341 4.730 1.00 88.38 95 GLN A N 1
ATOM 795 C CA . GLN A 1 95 ? 10.974 -8.154 5.908 1.00 88.38 95 GLN A CA 1
ATOM 796 C C . GLN A 1 95 ? 9.746 -8.211 6.813 1.00 88.38 95 GLN A C 1
ATOM 798 O O . GLN A 1 95 ? 9.399 -7.230 7.473 1.00 88.38 95 GLN A O 1
ATOM 803 N N . SER A 1 96 ? 9.105 -9.376 6.889 1.00 83.88 96 SER A N 1
ATOM 804 C CA . SER A 1 96 ? 8.014 -9.567 7.843 1.00 83.88 96 SER A CA 1
ATOM 805 C C . SER A 1 96 ? 8.556 -9.622 9.277 1.00 83.88 96 SER A C 1
ATOM 807 O O . SER A 1 96 ? 9.615 -10.197 9.547 1.00 83.88 96 SER A O 1
ATOM 809 N N . ARG A 1 97 ? 7.813 -9.058 10.239 1.00 77.38 97 ARG A N 1
ATOM 810 C CA . ARG A 1 97 ? 8.171 -9.148 11.666 1.00 77.38 97 ARG A CA 1
ATOM 811 C C . ARG A 1 97 ? 8.285 -10.601 12.140 1.00 77.38 97 ARG A C 1
ATOM 813 O O . ARG A 1 97 ? 9.109 -10.896 12.999 1.00 77.38 97 ARG A O 1
ATOM 820 N N . HIS A 1 98 ? 7.463 -11.495 11.592 1.00 73.12 98 HIS A N 1
ATOM 821 C CA . HIS A 1 98 ? 7.405 -12.894 12.012 1.00 73.12 98 HIS A CA 1
ATOM 822 C C . HIS A 1 98 ? 8.666 -13.676 11.611 1.00 73.12 98 HIS A C 1
ATOM 824 O O . HIS A 1 98 ? 9.173 -14.466 12.401 1.00 73.12 98 HIS A O 1
ATOM 830 N N . GLU A 1 99 ? 9.244 -13.370 10.444 1.00 70.38 99 GLU A N 1
ATOM 831 C CA . GLU A 1 99 ? 10.486 -13.991 9.959 1.00 70.38 99 GLU A CA 1
ATOM 832 C C . GLU A 1 99 ? 11.664 -13.735 10.921 1.00 70.38 99 GLU A C 1
ATOM 834 O O . GLU A 1 99 ? 12.504 -14.612 11.118 1.00 70.38 99 GLU A O 1
ATOM 839 N N . ARG A 1 100 ? 11.675 -12.594 11.632 1.00 64.75 100 ARG A N 1
ATOM 840 C CA . ARG A 1 100 ? 12.739 -12.250 12.597 1.00 64.75 100 ARG A CA 1
ATOM 841 C C . ARG A 1 100 ? 12.790 -13.144 13.838 1.00 64.75 100 ARG A C 1
ATOM 843 O O . ARG A 1 100 ? 13.860 -13.260 14.425 1.00 64.75 100 ARG A O 1
ATOM 850 N N . PHE A 1 101 ? 11.680 -13.760 14.249 1.00 64.62 101 PHE A N 1
ATOM 851 C CA . PHE A 1 101 ? 11.656 -14.595 15.459 1.00 64.62 101 PHE A CA 1
ATOM 852 C C . PHE A 1 101 ? 12.113 -16.038 15.206 1.00 64.62 101 PHE A C 1
ATOM 854 O O . PHE A 1 101 ? 12.633 -16.674 16.115 1.00 64.62 101 PHE A O 1
ATOM 861 N N . SER A 1 102 ? 11.991 -16.529 13.971 1.00 59.69 102 SER A N 1
ATOM 862 C CA . SER A 1 102 ? 12.269 -17.935 13.635 1.00 59.69 102 SER A CA 1
ATOM 863 C C . SER A 1 102 ? 13.752 -18.332 13.696 1.00 59.69 102 SER A C 1
ATOM 865 O O . SER A 1 102 ? 14.071 -19.461 14.052 1.00 59.69 102 SER A O 1
ATOM 867 N N . ARG A 1 103 ? 14.691 -17.413 13.430 1.00 56.53 103 ARG A N 1
ATOM 868 C CA . ARG A 1 103 ? 16.124 -17.764 13.340 1.00 56.53 103 ARG A CA 1
ATOM 869 C C . ARG A 1 103 ? 16.819 -18.070 14.668 1.00 56.53 103 ARG A C 1
ATOM 871 O O . ARG A 1 103 ? 17.918 -18.612 14.641 1.00 56.53 103 ARG A O 1
ATOM 878 N N . ASN A 1 104 ? 16.231 -17.714 15.809 1.00 58.94 104 ASN A N 1
ATOM 879 C CA . ASN A 1 104 ? 16.930 -17.824 17.094 1.00 58.94 104 ASN A CA 1
ATOM 880 C C . ASN A 1 104 ? 16.611 -19.103 17.885 1.00 58.94 104 ASN A C 1
ATOM 882 O O . ASN A 1 104 ? 17.328 -19.406 18.839 1.00 58.94 104 ASN A O 1
ATOM 886 N N . GLU A 1 105 ? 15.576 -19.860 17.511 1.00 56.38 105 GLU A N 1
ATOM 887 C CA . GLU A 1 105 ? 15.231 -21.100 18.223 1.00 56.38 105 GLU A CA 1
ATOM 888 C C . GLU A 1 105 ? 15.958 -22.334 17.676 1.00 56.38 105 GLU A C 1
ATOM 890 O O . GLU A 1 105 ? 16.360 -23.194 18.458 1.00 56.38 105 GLU A O 1
ATOM 895 N N . GLU A 1 106 ? 16.237 -22.407 16.372 1.00 59.12 106 GLU A N 1
ATOM 896 C CA . GLU A 1 106 ? 16.806 -23.630 15.780 1.00 59.12 106 GLU A CA 1
ATOM 897 C C . GLU A 1 106 ? 18.290 -23.855 16.110 1.00 59.12 106 GLU A C 1
ATOM 899 O O . GLU A 1 106 ? 18.749 -24.995 16.162 1.00 59.12 106 GLU A O 1
ATOM 904 N N . HIS A 1 107 ? 19.044 -22.802 16.441 1.00 57.38 107 HIS A N 1
ATOM 905 C CA . HIS A 1 107 ? 20.452 -22.951 16.829 1.00 57.38 107 HIS A CA 1
ATOM 906 C C . HIS A 1 107 ? 20.672 -23.380 18.289 1.00 57.38 107 HIS A C 1
ATOM 908 O O . HIS A 1 107 ? 21.797 -23.724 18.645 1.00 57.38 107 HIS A O 1
ATOM 914 N N . ASN A 1 108 ? 19.629 -23.411 19.127 1.00 57.66 108 ASN A N 1
ATOM 915 C CA . ASN A 1 108 ? 19.755 -23.807 20.535 1.00 57.66 108 ASN A CA 1
ATOM 916 C C . ASN A 1 108 ? 19.362 -25.267 20.819 1.00 57.66 108 ASN A C 1
ATOM 918 O O . ASN A 1 108 ? 19.522 -25.722 21.950 1.00 57.66 108 ASN A O 1
ATOM 922 N N . LEU A 1 109 ? 18.894 -26.027 19.821 1.00 61.59 109 LEU A N 1
ATOM 923 C CA . LEU A 1 109 ? 18.469 -27.423 20.017 1.00 61.59 109 LEU A CA 1
ATOM 924 C C . LEU A 1 109 ? 19.509 -28.478 19.596 1.00 61.59 109 LEU A C 1
ATOM 926 O O . LEU A 1 109 ? 19.319 -29.652 19.898 1.00 61.59 109 LEU A O 1
ATOM 930 N N . CYS A 1 110 ? 20.635 -28.094 18.980 1.00 51.88 110 CYS A N 1
ATOM 931 C CA . CYS A 1 110 ? 21.674 -29.045 18.540 1.00 51.88 110 CYS A CA 1
ATOM 932 C C . CYS A 1 110 ? 22.919 -29.143 19.448 1.00 51.88 110 CYS A C 1
ATOM 934 O O . CYS A 1 110 ? 23.888 -29.791 19.065 1.00 51.88 110 CYS A O 1
ATOM 936 N N . SER A 1 111 ? 22.903 -28.578 20.662 1.00 49.62 111 SER A N 1
ATOM 937 C CA . SER A 1 111 ? 24.088 -28.558 21.548 1.00 49.62 111 SER A CA 1
ATOM 938 C C . SER A 1 111 ? 23.916 -29.291 22.889 1.00 49.62 111 SER A C 1
ATOM 940 O O . SER A 1 111 ? 24.610 -28.966 23.847 1.00 49.62 111 SER A O 1
ATOM 942 N N . PHE A 1 112 ? 23.019 -30.284 22.989 1.00 54.03 112 PHE A N 1
ATOM 943 C CA . PHE A 1 112 ? 22.805 -31.055 24.234 1.00 54.03 112 PHE A CA 1
ATOM 944 C C . PHE A 1 112 ? 23.330 -32.496 24.232 1.00 54.03 112 PHE A C 1
ATOM 946 O O . PHE A 1 112 ? 23.115 -33.224 25.198 1.00 54.03 112 PHE A O 1
ATOM 953 N N . LEU A 1 113 ? 24.076 -32.914 23.211 1.00 54.84 113 LEU A N 1
ATOM 954 C CA . LEU A 1 113 ? 24.744 -34.216 23.209 1.00 54.84 113 LEU A CA 1
ATOM 955 C C . LEU A 1 113 ? 26.203 -34.039 22.797 1.00 54.84 113 LEU A C 1
ATOM 957 O O . LEU A 1 113 ? 26.530 -34.253 21.638 1.00 54.84 113 LEU A O 1
ATOM 961 N N . ASN A 1 114 ? 27.040 -33.560 23.727 1.00 54.69 114 ASN A N 1
ATOM 962 C CA . ASN A 1 114 ? 28.456 -33.934 23.900 1.00 54.69 114 ASN A CA 1
ATOM 963 C C . ASN A 1 114 ? 29.191 -32.899 24.763 1.00 54.69 114 ASN A C 1
ATOM 965 O O . ASN A 1 114 ? 29.795 -31.982 24.227 1.00 54.69 114 ASN A O 1
ATOM 969 N N . THR A 1 115 ? 29.169 -33.072 26.088 1.00 39.38 115 THR A N 1
ATOM 970 C CA . THR A 1 115 ? 30.405 -33.121 26.898 1.00 39.38 115 THR A CA 1
ATOM 971 C C . THR A 1 115 ? 30.064 -33.544 28.323 1.00 39.38 115 THR A C 1
ATOM 973 O O . THR A 1 115 ? 29.439 -32.813 29.088 1.00 39.38 115 THR A O 1
ATOM 976 N N . SER A 1 116 ? 30.486 -34.760 28.656 1.00 49.72 116 SER A N 1
ATOM 977 C CA . SER A 1 116 ? 30.788 -35.163 30.022 1.00 49.72 116 SER A CA 1
ATOM 978 C C . SER A 1 116 ? 31.971 -34.323 30.497 1.00 49.72 116 SER A C 1
ATOM 980 O O . SER A 1 116 ? 33.000 -34.349 29.835 1.00 49.72 116 SER A O 1
ATOM 982 N N . GLU A 1 117 ? 31.814 -33.562 31.580 1.00 47.06 117 GLU A N 1
ATOM 983 C CA . GLU A 1 117 ? 32.694 -33.602 32.762 1.00 47.06 117 GLU A CA 1
ATOM 984 C C . GLU A 1 117 ? 32.363 -32.464 33.745 1.00 47.06 117 GLU A C 1
ATOM 986 O O . GLU A 1 117 ? 32.516 -31.278 33.476 1.00 47.06 117 GLU A O 1
ATOM 991 N N . VAL A 1 118 ? 31.845 -32.896 34.899 1.00 54.34 118 VAL A N 1
ATOM 992 C CA . VAL A 1 118 ? 32.009 -32.356 36.256 1.00 54.34 118 VAL A CA 1
ATOM 993 C C . VAL A 1 118 ? 32.303 -30.855 36.385 1.00 54.34 118 VAL A C 1
ATOM 995 O O . VAL A 1 118 ? 33.449 -30.423 36.343 1.00 54.34 118 VAL A O 1
ATOM 998 N N . CYS A 1 119 ? 31.287 -30.081 36.777 1.00 39.56 119 CYS A N 1
ATOM 999 C CA . CYS A 1 119 ? 31.526 -28.946 37.666 1.00 39.56 119 CYS A CA 1
ATOM 1000 C C . CYS A 1 119 ? 30.318 -28.685 38.574 1.00 39.56 119 CYS A C 1
ATOM 1002 O O . CYS A 1 119 ? 29.314 -28.088 38.191 1.00 39.56 119 CYS A O 1
ATOM 1004 N N . ASN A 1 120 ? 30.437 -29.169 39.810 1.00 47.31 120 ASN A N 1
ATOM 1005 C CA . ASN A 1 120 ? 29.554 -28.840 40.917 1.00 47.31 120 ASN A CA 1
ATOM 1006 C C . ASN A 1 120 ? 29.801 -27.391 41.351 1.00 47.31 120 ASN A C 1
ATOM 1008 O O . ASN A 1 120 ? 30.783 -27.128 42.038 1.00 47.31 120 ASN A O 1
ATOM 1012 N N . THR A 1 121 ? 28.882 -26.471 41.066 1.00 43.88 121 THR A N 1
ATOM 1013 C CA . THR A 1 121 ? 28.694 -25.294 41.927 1.00 43.88 121 THR A CA 1
ATOM 1014 C C . THR A 1 121 ? 27.208 -25.039 42.150 1.00 43.88 121 THR A C 1
ATOM 1016 O O . THR A 1 121 ? 26.443 -24.709 41.248 1.00 43.88 121 THR A O 1
ATOM 1019 N N . LYS A 1 122 ? 26.793 -25.244 43.404 1.00 57.03 122 LYS A N 1
ATOM 1020 C CA . LYS A 1 122 ? 25.478 -24.886 43.929 1.00 57.03 122 LYS A CA 1
ATOM 1021 C C . LYS A 1 122 ? 25.322 -23.366 43.866 1.00 57.03 122 LYS A C 1
ATOM 1023 O O . LYS A 1 122 ? 25.952 -22.663 44.649 1.00 57.03 122 LYS A O 1
ATOM 1028 N N . ILE A 1 123 ? 24.447 -22.869 42.996 1.00 51.34 123 ILE A N 1
ATOM 1029 C CA . ILE A 1 123 ? 23.824 -21.554 43.172 1.00 51.34 123 ILE A CA 1
ATOM 1030 C C . ILE A 1 123 ? 22.317 -21.763 43.173 1.00 51.34 123 ILE A C 1
ATOM 1032 O O . ILE A 1 123 ? 21.644 -21.869 42.153 1.00 51.34 123 ILE A O 1
ATOM 1036 N N . GLU A 1 124 ? 21.817 -21.860 44.393 1.00 54.91 124 GLU A N 1
ATOM 1037 C CA . GLU A 1 124 ? 20.420 -21.845 44.766 1.00 54.91 124 GLU A CA 1
ATOM 1038 C C . GLU A 1 124 ? 19.854 -20.441 44.500 1.00 54.91 124 GLU A C 1
ATOM 1040 O O . GLU A 1 124 ? 20.142 -19.495 45.232 1.00 54.91 124 GLU A O 1
ATOM 1045 N N . ARG A 1 125 ? 19.045 -20.280 43.444 1.00 50.38 125 ARG A N 1
ATOM 1046 C CA . ARG A 1 125 ? 18.053 -19.198 43.387 1.00 50.38 125 ARG A CA 1
ATOM 1047 C C . ARG A 1 125 ? 16.710 -19.697 42.875 1.00 50.38 125 ARG A C 1
ATOM 1049 O O . ARG A 1 125 ? 16.524 -20.117 41.740 1.00 50.38 125 ARG A O 1
ATOM 1056 N N . ASN A 1 126 ? 15.783 -19.602 43.811 1.00 53.47 126 ASN A N 1
ATOM 1057 C CA . ASN A 1 126 ? 14.380 -19.936 43.792 1.00 53.47 126 ASN A CA 1
ATOM 1058 C C . ASN A 1 126 ? 13.609 -19.015 42.822 1.00 53.47 126 ASN A C 1
ATOM 1060 O O . ASN A 1 126 ? 13.497 -17.818 43.071 1.00 53.47 126 ASN A O 1
ATOM 1064 N N . SER A 1 127 ? 13.045 -19.551 41.737 1.00 48.59 127 SER A N 1
ATOM 1065 C CA . SER A 1 127 ? 11.825 -18.991 41.136 1.00 48.59 127 SER A CA 1
ATOM 1066 C C . SER A 1 127 ? 11.085 -20.054 40.321 1.00 48.59 127 SER A C 1
ATOM 1068 O O . SER A 1 127 ? 11.535 -20.536 39.287 1.00 48.59 127 SER A O 1
ATOM 1070 N N . ARG A 1 128 ? 9.918 -20.445 40.839 1.00 57.88 128 ARG A N 1
ATOM 1071 C CA . ARG A 1 128 ? 8.953 -21.329 40.185 1.00 57.88 128 ARG A CA 1
ATOM 1072 C C . ARG A 1 128 ? 8.446 -20.672 38.899 1.00 57.88 128 ARG A C 1
ATOM 1074 O O . ARG A 1 128 ? 7.777 -19.644 38.973 1.00 57.88 128 ARG A O 1
ATOM 1081 N N . LYS A 1 129 ? 8.637 -21.314 37.747 1.00 51.88 129 LYS A N 1
ATOM 1082 C CA . LYS A 1 129 ? 7.732 -21.161 36.601 1.00 51.88 129 LYS A CA 1
ATOM 1083 C C . LYS A 1 129 ? 7.324 -22.543 36.113 1.00 51.88 129 LYS A C 1
ATOM 1085 O O . LYS A 1 129 ? 8.137 -23.306 35.608 1.00 51.88 129 LYS A O 1
ATOM 1090 N N . ARG A 1 130 ? 6.048 -22.862 36.354 1.00 49.66 130 ARG A N 1
ATOM 1091 C CA . ARG A 1 130 ? 5.358 -24.041 35.831 1.00 49.66 130 ARG A CA 1
ATOM 1092 C C . ARG A 1 130 ? 5.419 -23.999 34.308 1.00 49.66 130 ARG A C 1
ATOM 1094 O O . ARG A 1 130 ? 4.911 -23.058 33.706 1.00 49.66 130 ARG A O 1
ATOM 1101 N N . ILE A 1 131 ? 6.009 -25.029 33.724 1.00 43.06 131 ILE A N 1
ATOM 1102 C CA . ILE A 1 131 ? 5.838 -25.380 32.319 1.00 43.06 131 ILE A CA 1
ATOM 1103 C C . ILE A 1 131 ? 4.459 -26.038 32.221 1.00 43.06 131 ILE A C 1
ATOM 1105 O O . ILE A 1 131 ? 4.246 -27.117 32.767 1.00 43.06 131 ILE A O 1
ATOM 1109 N N . LEU A 1 132 ? 3.502 -25.356 31.592 1.00 45.91 132 LEU A N 1
ATOM 1110 C CA . LEU A 1 132 ? 2.253 -25.964 31.139 1.00 45.91 132 LEU A CA 1
ATOM 1111 C C . LEU A 1 132 ? 2.529 -26.581 29.766 1.00 45.91 132 LEU A C 1
ATOM 1113 O O . LEU A 1 132 ? 2.440 -25.918 28.738 1.00 45.91 132 LEU A O 1
ATOM 1117 N N . GLN A 1 133 ? 2.922 -27.853 29.787 1.00 43.03 133 GLN A N 1
ATOM 1118 C CA . GLN A 1 133 ? 2.803 -28.771 28.660 1.00 43.03 133 GLN A CA 1
ATOM 1119 C C . GLN A 1 133 ? 1.307 -28.995 28.409 1.00 43.03 133 GLN A C 1
ATOM 1121 O O . GLN A 1 133 ? 0.639 -29.644 29.209 1.00 43.03 133 GLN A O 1
ATOM 1126 N N . SER A 1 134 ? 0.766 -28.455 27.321 1.00 39.97 134 SER A N 1
ATOM 1127 C CA . SER A 1 134 ? -0.521 -28.896 26.784 1.00 39.97 134 SER A CA 1
ATOM 1128 C C . SER A 1 134 ? -0.251 -29.887 25.655 1.00 39.97 134 SER A C 1
ATOM 1130 O O . SER A 1 134 ? -0.231 -29.522 24.480 1.00 39.97 134 SER A O 1
ATOM 1132 N N . SER A 1 135 ? 0.006 -31.141 26.019 1.00 44.50 135 SER A N 1
ATOM 1133 C CA . SER A 1 135 ? -0.249 -32.265 25.124 1.00 44.50 135 SER A CA 1
ATOM 1134 C C . SER A 1 135 ? -1.759 -32.364 24.932 1.00 44.50 135 SER A C 1
ATOM 1136 O O . SER A 1 135 ? -2.514 -32.428 25.904 1.00 44.50 135 SER A O 1
ATOM 1138 N N . SER A 1 136 ? -2.181 -32.313 23.672 1.00 43.97 136 SER A N 1
ATOM 1139 C CA . SER A 1 136 ? -3.560 -32.532 23.245 1.00 43.97 136 SER A CA 1
ATOM 1140 C C . SER A 1 136 ? -4.100 -33.829 23.868 1.00 43.97 136 SER A C 1
ATOM 1142 O O . SER A 1 136 ? -3.406 -34.843 23.778 1.00 43.97 136 SER A O 1
ATOM 1144 N N . PRO A 1 137 ? -5.286 -33.836 24.501 1.00 50.75 137 PRO A N 1
ATOM 1145 C CA . PRO A 1 137 ? -5.854 -35.062 25.041 1.00 50.75 137 PRO A CA 1
ATOM 1146 C C . PRO A 1 137 ? -6.229 -36.000 23.892 1.00 50.75 137 PRO A C 1
ATOM 1148 O O . PRO A 1 137 ? -7.072 -35.662 23.058 1.00 50.75 137 PRO A O 1
ATOM 1151 N N . GLU A 1 138 ? -5.600 -37.170 23.845 1.00 56.59 138 GLU A N 1
ATOM 1152 C CA . GLU A 1 138 ? -6.176 -38.333 23.175 1.00 56.59 138 GLU A CA 1
ATOM 1153 C C . GLU A 1 138 ? -7.513 -38.631 23.859 1.00 56.59 138 GLU A C 1
ATOM 1155 O O . GLU A 1 138 ? -7.588 -38.792 25.081 1.00 56.59 138 GLU A O 1
ATOM 1160 N N . TRP A 1 139 ? -8.591 -38.614 23.084 1.00 62.34 139 TRP A N 1
ATOM 1161 C CA . TRP A 1 139 ? -9.912 -38.955 23.585 1.00 62.34 139 TRP A CA 1
ATOM 1162 C C . TRP A 1 139 ? -9.923 -40.447 23.925 1.00 62.34 139 TRP A C 1
ATOM 1164 O O . TRP A 1 139 ? -9.563 -41.269 23.090 1.00 62.34 139 TRP A O 1
ATOM 1174 N N . ALA A 1 140 ? -10.325 -40.796 25.148 1.00 61.47 140 ALA A N 1
ATOM 1175 C CA . ALA A 1 140 ? -10.558 -42.186 25.522 1.00 61.47 140 ALA A CA 1
ATOM 1176 C C . ALA A 1 140 ? -11.721 -42.769 24.693 1.00 61.47 140 ALA A C 1
ATOM 1178 O O . ALA A 1 140 ? -12.717 -42.076 24.464 1.00 61.47 140 ALA A O 1
ATOM 1179 N N . ASP A 1 141 ? -11.623 -44.051 24.321 1.00 54.59 141 ASP A N 1
ATOM 1180 C CA . ASP A 1 141 ? -12.540 -44.820 23.448 1.00 54.59 141 ASP A CA 1
ATOM 1181 C C . ASP A 1 141 ? -13.997 -44.974 23.952 1.00 54.59 141 ASP A C 1
ATOM 1183 O O . ASP A 1 141 ? -14.741 -45.849 23.519 1.00 54.59 141 ASP A O 1
ATOM 1187 N N . SER A 1 142 ? -14.448 -44.148 24.894 1.00 57.00 142 SER A N 1
ATOM 1188 C CA . SER A 1 142 ? -15.797 -44.215 25.481 1.00 57.00 142 SER A CA 1
ATOM 1189 C C . SER A 1 142 ? -16.476 -42.852 25.665 1.00 57.00 142 SER A C 1
ATOM 1191 O O . SER A 1 142 ? -17.555 -42.776 26.247 1.00 57.00 142 SER A O 1
ATOM 1193 N N . CYS A 1 143 ? -15.913 -41.776 25.109 1.00 53.06 143 CYS A N 1
ATOM 1194 C CA . CYS A 1 143 ? -16.571 -40.469 25.059 1.00 53.06 143 CYS A CA 1
ATOM 1195 C C . CYS A 1 143 ? -17.380 -40.297 23.761 1.00 53.06 143 CYS A C 1
ATOM 1197 O O . CYS A 1 143 ? -17.050 -39.458 22.925 1.00 53.06 143 CYS A O 1
ATOM 1199 N N . GLN A 1 144 ? -18.450 -41.078 23.591 1.00 60.25 144 GLN A N 1
ATOM 1200 C CA . GLN A 1 144 ? -19.513 -40.722 22.647 1.00 60.25 144 GLN A CA 1
ATOM 1201 C C . GLN A 1 144 ? -20.531 -39.815 23.356 1.00 60.25 144 GLN A C 1
ATOM 1203 O O . GLN A 1 144 ? -20.946 -40.132 24.474 1.00 60.25 144 GLN A O 1
ATOM 1208 N N . PRO A 1 145 ? -20.949 -38.686 22.755 1.00 57.47 145 PRO A N 1
ATOM 1209 C CA . PRO A 1 145 ? -22.087 -37.942 23.271 1.00 57.47 145 PRO A CA 1
ATOM 1210 C C . PRO A 1 145 ? -23.349 -38.817 23.159 1.00 57.47 145 PRO A C 1
ATOM 1212 O O . PRO A 1 145 ? -23.525 -39.486 22.140 1.00 57.47 145 PRO A O 1
ATOM 1215 N N . PRO A 1 146 ? -24.225 -38.836 24.179 1.00 54.44 146 PRO A N 1
ATOM 1216 C CA . PRO A 1 146 ? -25.462 -39.599 24.115 1.00 54.44 146 PRO A CA 1
ATOM 1217 C C . PRO A 1 146 ? -26.343 -39.063 22.983 1.00 54.44 146 PRO A C 1
ATOM 1219 O O . PRO A 1 146 ? -26.725 -37.891 22.967 1.00 54.44 146 PRO A O 1
ATOM 1222 N N . GLU A 1 147 ? -26.654 -39.935 22.029 1.00 60.00 147 GLU A N 1
ATOM 1223 C CA . GLU A 1 147 ? -27.663 -39.689 21.009 1.00 60.00 147 GLU A CA 1
ATOM 1224 C C . GLU A 1 147 ? -29.044 -39.651 21.676 1.00 60.00 147 GLU A C 1
ATOM 1226 O O . GLU A 1 147 ? -29.469 -40.617 22.308 1.00 60.00 147 GLU A O 1
ATOM 1231 N N . GLY A 1 148 ? -29.747 -38.528 21.523 1.00 60.81 148 GLY A N 1
ATOM 1232 C CA . GLY A 1 148 ? -31.176 -38.433 21.819 1.00 60.81 148 GLY A CA 1
ATOM 1233 C C . GLY A 1 148 ? -31.535 -37.445 22.921 1.00 60.81 148 GLY A C 1
ATOM 1234 O O . GLY A 1 148 ? -31.815 -37.841 24.047 1.00 60.81 148 GLY A O 1
ATOM 1235 N N . ILE A 1 149 ? -31.625 -36.159 22.567 1.00 46.81 149 ILE A N 1
ATOM 1236 C CA . ILE A 1 149 ? -32.527 -35.224 23.249 1.00 46.81 149 ILE A CA 1
ATOM 1237 C C . ILE A 1 149 ? -33.224 -34.386 22.177 1.00 46.81 149 ILE A C 1
ATOM 1239 O O . ILE A 1 149 ? -32.605 -33.550 21.516 1.00 46.81 149 ILE A O 1
ATOM 1243 N N . ASP A 1 150 ? -34.521 -34.644 22.012 1.00 46.22 150 ASP A N 1
ATOM 1244 C CA . ASP A 1 150 ? -35.433 -33.881 21.168 1.00 46.22 150 ASP A CA 1
ATOM 1245 C C . ASP A 1 150 ? -35.453 -32.409 21.591 1.00 46.22 150 ASP A C 1
ATOM 1247 O O . ASP A 1 150 ? -35.792 -32.050 22.722 1.00 46.22 150 ASP A O 1
ATOM 1251 N N . CYS A 1 151 ? -35.082 -31.537 20.656 1.00 38.31 151 CYS A N 1
ATOM 1252 C CA . CYS A 1 151 ? -35.078 -30.098 20.856 1.00 38.31 151 CYS A CA 1
ATOM 1253 C C . CYS A 1 151 ? -36.495 -29.558 20.612 1.00 38.31 151 CYS A C 1
ATOM 1255 O O . CYS A 1 151 ? -36.898 -29.326 19.471 1.00 38.31 151 CYS A O 1
ATOM 1257 N N . PHE A 1 152 ? -37.268 -29.386 21.687 1.00 39.28 152 PHE A N 1
ATOM 1258 C CA . PHE A 1 152 ? -38.562 -28.713 21.628 1.00 39.28 152 PHE A CA 1
ATOM 1259 C C . PHE A 1 152 ? -38.403 -27.202 21.430 1.00 39.28 152 PHE A C 1
ATOM 1261 O O . PHE A 1 152 ? -37.626 -26.521 22.099 1.00 39.28 152 PHE A O 1
ATOM 1268 N N . GLU A 1 153 ? -39.203 -26.701 20.495 1.00 45.25 153 GLU A N 1
ATOM 1269 C CA . GLU A 1 153 ? -39.375 -25.305 20.129 1.00 45.25 153 GLU A CA 1
ATOM 1270 C C . GLU A 1 153 ? -39.673 -24.400 21.334 1.00 45.25 153 GLU A C 1
ATOM 1272 O O . GLU A 1 153 ? -40.478 -24.714 22.210 1.00 45.25 153 GLU A O 1
ATOM 1277 N N . SER A 1 154 ? -39.105 -23.194 21.329 1.00 42.31 154 SER A N 1
ATOM 1278 C CA . SER A 1 154 ? -39.623 -22.067 22.108 1.00 42.31 154 SER A CA 1
ATOM 1279 C C . SER A 1 154 ? -39.395 -20.765 21.351 1.00 42.31 154 SER A C 1
ATOM 1281 O O . SER A 1 154 ? -38.393 -20.071 21.519 1.00 42.31 154 SER A O 1
ATOM 1283 N N . LYS A 1 155 ? -40.379 -20.438 20.507 1.00 46.97 155 LYS A N 1
ATOM 1284 C CA . LYS A 1 155 ? -40.629 -19.099 19.964 1.00 46.97 155 LYS A CA 1
ATOM 1285 C C . LYS A 1 155 ? -40.724 -18.083 21.108 1.00 46.97 155 LYS A C 1
ATOM 1287 O O . LYS A 1 155 ? -41.589 -18.208 21.970 1.00 46.97 155 LYS A O 1
ATOM 1292 N N . LYS A 1 156 ? -39.915 -17.022 21.061 1.00 43.25 156 LYS A N 1
ATOM 1293 C CA . LYS A 1 156 ? -40.217 -15.750 21.734 1.00 43.25 156 LYS A CA 1
ATOM 1294 C C . LYS A 1 156 ? -40.219 -14.622 20.709 1.00 43.25 156 LYS A C 1
ATOM 1296 O O . LYS A 1 156 ? -39.190 -14.059 20.359 1.00 43.25 156 LYS A O 1
ATOM 1301 N N . THR A 1 157 ? -41.423 -14.330 20.234 1.00 42.19 157 THR A N 1
ATOM 1302 C CA . THR A 1 157 ? -41.848 -13.054 19.658 1.00 42.19 157 THR A CA 1
ATOM 1303 C C . THR A 1 157 ? -41.641 -11.931 20.671 1.00 42.19 157 THR A C 1
ATOM 1305 O O . THR A 1 157 ? -42.109 -12.036 21.805 1.00 42.19 157 THR A O 1
ATOM 1308 N N . LYS A 1 158 ? -40.988 -10.842 20.258 1.00 45.88 158 LYS A N 1
ATOM 1309 C CA . LYS A 1 158 ? -41.033 -9.563 20.971 1.00 45.88 158 LYS A CA 1
ATOM 1310 C C . LYS A 1 158 ? -41.348 -8.451 19.972 1.00 45.88 158 LYS A C 1
ATOM 1312 O O . LYS A 1 158 ? -40.480 -7.979 19.247 1.00 45.88 158 LYS A O 1
ATOM 1317 N N . THR A 1 159 ? -42.630 -8.120 19.913 1.00 40.94 159 THR A N 1
ATOM 1318 C CA . THR A 1 159 ? -43.210 -6.888 19.379 1.00 40.94 159 THR A CA 1
ATOM 1319 C C . THR A 1 159 ? -42.834 -5.719 20.288 1.00 40.94 159 THR A C 1
ATOM 1321 O O . THR A 1 159 ? -42.897 -5.860 21.505 1.00 40.94 159 THR A O 1
ATOM 1324 N N . ASN A 1 160 ? -42.477 -4.575 19.704 1.00 40.12 160 ASN A N 1
ATOM 1325 C CA . ASN A 1 160 ? -42.571 -3.269 20.352 1.00 40.12 160 ASN A CA 1
ATOM 1326 C C . ASN A 1 160 ? -43.086 -2.277 19.305 1.00 40.12 160 ASN A C 1
ATOM 1328 O O . ASN A 1 160 ? -42.335 -1.803 18.456 1.00 40.12 160 ASN A O 1
ATOM 1332 N N . ASP A 1 161 ? -44.393 -2.050 19.376 1.00 43.31 161 ASP A N 1
ATOM 1333 C CA . ASP A 1 161 ? -45.114 -0.925 18.794 1.00 43.31 161 ASP A CA 1
ATOM 1334 C C . ASP A 1 161 ? -44.872 0.287 19.706 1.00 43.31 161 ASP A C 1
ATOM 1336 O O . ASP A 1 161 ? -45.127 0.205 20.910 1.00 43.31 161 ASP A O 1
ATOM 1340 N N . ILE A 1 162 ? -44.375 1.398 19.161 1.00 47.44 162 ILE A N 1
ATOM 1341 C CA . ILE A 1 162 ? -44.377 2.694 19.849 1.00 47.44 162 ILE A CA 1
ATOM 1342 C C . ILE A 1 162 ? -45.190 3.652 18.985 1.00 47.44 162 ILE A C 1
ATOM 1344 O O . ILE A 1 162 ? -44.766 4.070 17.910 1.00 47.44 162 ILE A O 1
ATOM 1348 N N . GLN A 1 163 ? -46.384 3.954 19.490 1.00 45.06 163 GLN A N 1
ATOM 1349 C CA . GLN A 1 163 ? -47.249 5.042 19.054 1.00 45.06 163 GLN A CA 1
ATOM 1350 C C . GLN A 1 163 ? -46.570 6.385 19.358 1.00 45.06 163 GLN A C 1
ATOM 1352 O O . GLN A 1 163 ? -46.175 6.625 20.498 1.00 45.06 163 GLN A O 1
ATOM 1357 N N . ASN A 1 164 ? -46.492 7.269 18.363 1.00 42.19 164 ASN A N 1
ATOM 1358 C CA . ASN A 1 164 ? -46.272 8.699 18.579 1.00 42.19 164 ASN A CA 1
ATOM 1359 C C . ASN A 1 164 ? -47.628 9.417 18.492 1.00 42.19 164 ASN A C 1
ATOM 1361 O O . ASN A 1 164 ? -48.358 9.169 17.530 1.00 42.19 164 ASN A O 1
ATOM 1365 N N . PRO A 1 165 ? -47.976 10.285 19.458 1.00 58.88 165 PRO A N 1
ATOM 1366 C CA . PRO A 1 165 ? -49.171 11.107 19.381 1.00 58.88 165 PRO A CA 1
ATOM 1367 C C . PRO A 1 165 ? -48.920 12.392 18.583 1.00 58.88 165 PRO A C 1
ATOM 1369 O O . PRO A 1 165 ? -47.873 13.032 18.702 1.00 58.88 165 PRO A O 1
ATOM 1372 N N . ASP A 1 166 ? -49.935 12.756 17.805 1.00 51.50 166 ASP A N 1
ATOM 1373 C CA . ASP A 1 166 ? -50.118 14.052 17.163 1.00 51.50 166 ASP A CA 1
ATOM 1374 C C . ASP A 1 166 ? -50.037 15.202 18.176 1.00 51.50 166 ASP A C 1
ATOM 1376 O O . ASP A 1 166 ? -50.745 15.199 19.186 1.00 51.50 166 ASP A O 1
ATOM 1380 N N . ILE A 1 167 ? -49.233 16.225 17.868 1.00 55.31 167 ILE A N 1
ATOM 1381 C CA . ILE A 1 167 ? -49.397 17.571 18.427 1.00 55.31 167 ILE A CA 1
ATOM 1382 C C . ILE A 1 167 ? -49.271 18.582 17.286 1.00 55.31 167 ILE A C 1
ATOM 1384 O O . ILE A 1 167 ? -48.181 18.895 16.807 1.00 55.31 167 ILE A O 1
ATOM 1388 N N . ASP A 1 168 ? -50.436 19.086 16.885 1.00 47.88 168 ASP A N 1
ATOM 1389 C CA . ASP A 1 168 ? -50.641 20.364 16.212 1.00 47.88 168 ASP A CA 1
ATOM 1390 C C . ASP A 1 168 ? -50.083 21.512 17.071 1.00 47.88 168 ASP A C 1
ATOM 1392 O O . ASP A 1 168 ? -50.452 21.648 18.239 1.00 47.88 168 ASP A O 1
ATOM 1396 N N . SER A 1 169 ? -49.264 22.395 16.491 1.00 53.38 169 SER A N 1
ATOM 1397 C CA . SER A 1 169 ? -49.176 23.789 16.946 1.00 53.38 169 SER A CA 1
ATOM 1398 C C . SER A 1 169 ? -48.580 24.702 15.873 1.00 53.38 169 SER A C 1
ATOM 1400 O O . SER A 1 169 ? -47.466 24.520 15.392 1.00 53.38 169 SER A O 1
ATOM 1402 N N . SER A 1 170 ? -49.371 25.716 15.548 1.00 52.06 170 SER A N 1
ATOM 1403 C CA . SER A 1 170 ? -49.189 26.833 14.621 1.00 52.06 170 SER A CA 1
ATOM 1404 C C . SER A 1 170 ? -48.174 27.913 15.049 1.00 52.06 170 SER A C 1
ATOM 1406 O O . SER A 1 170 ? -47.912 28.056 16.241 1.00 52.06 170 SER A O 1
ATOM 1408 N N . HIS A 1 171 ? -47.807 28.770 14.073 1.00 39.66 171 HIS A N 1
ATOM 1409 C CA . HIS A 1 171 ? -47.082 30.067 14.141 1.00 39.66 171 HIS A CA 1
ATOM 1410 C C . HIS A 1 171 ? -45.560 29.982 14.427 1.00 39.66 171 HIS A C 1
ATOM 1412 O O . HIS A 1 171 ? -45.128 29.175 15.229 1.00 39.66 171 HIS A O 1
ATOM 1418 N N . ASP A 1 172 ? -44.647 30.749 13.815 1.00 40.78 172 ASP A N 1
ATOM 1419 C CA . ASP A 1 172 ? -44.742 32.072 13.195 1.00 40.78 172 ASP A CA 1
ATOM 1420 C C . ASP A 1 172 ? -43.598 32.329 12.178 1.00 40.78 172 ASP A C 1
ATOM 1422 O O . ASP A 1 172 ? -42.586 31.631 12.136 1.00 40.78 172 ASP A O 1
ATOM 1426 N N . ARG A 1 173 ? -43.785 33.363 11.356 1.00 47.62 173 ARG A N 1
ATOM 1427 C CA . ARG A 1 173 ? -42.905 33.881 10.299 1.00 47.62 173 ARG A CA 1
ATOM 1428 C C . ARG A 1 173 ? -41.520 34.296 10.808 1.00 47.62 173 ARG A C 1
ATOM 1430 O O . ARG A 1 173 ? -41.430 35.166 11.667 1.00 47.62 173 ARG A O 1
ATOM 1437 N N . THR A 1 174 ? -40.448 33.887 10.124 1.00 44.12 174 THR A N 1
ATOM 1438 C CA . THR A 1 174 ? -39.341 34.815 9.804 1.00 44.12 174 THR A CA 1
ATOM 1439 C C . THR A 1 174 ? -38.591 34.368 8.546 1.00 44.12 174 THR A C 1
ATOM 1441 O O . THR A 1 174 ? -38.036 33.274 8.480 1.00 44.12 174 THR A O 1
ATOM 1444 N N . GLU A 1 175 ? -38.600 35.232 7.534 1.00 50.59 175 GLU A N 1
ATOM 1445 C CA . GLU A 1 175 ? -37.806 35.130 6.311 1.00 50.59 175 GLU A CA 1
ATOM 1446 C C . GLU A 1 175 ? -36.327 35.405 6.620 1.00 50.59 175 GLU A C 1
ATOM 1448 O O . GLU A 1 175 ? -35.995 36.374 7.301 1.00 50.59 175 GLU A O 1
ATOM 1453 N N . GLY A 1 176 ? -35.425 34.570 6.104 1.00 39.34 176 GLY A N 1
ATOM 1454 C CA . GLY A 1 176 ? -33.987 34.754 6.285 1.00 39.34 176 GLY A CA 1
ATOM 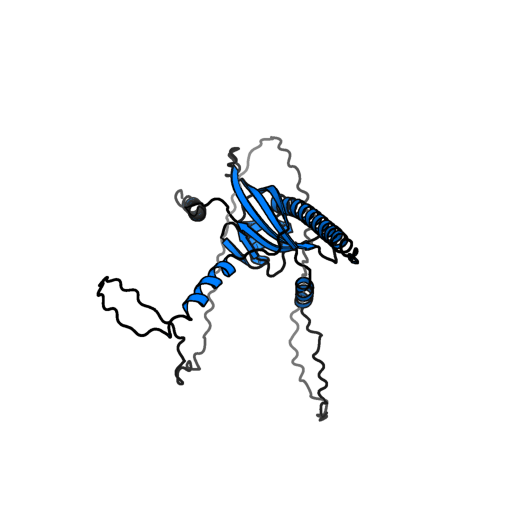1455 C C . GLY A 1 176 ? -33.176 33.806 5.411 1.00 39.34 176 GLY A C 1
ATOM 1456 O O . GLY A 1 176 ? -32.883 32.682 5.802 1.00 39.34 176 GLY A O 1
ATOM 1457 N N . ASN A 1 177 ? -32.856 34.280 4.207 1.00 48.84 177 ASN A N 1
ATOM 1458 C CA . ASN A 1 177 ? -32.018 33.665 3.178 1.00 48.84 177 ASN A CA 1
ATOM 1459 C C . ASN A 1 177 ? -30.894 32.754 3.699 1.00 48.84 177 ASN A C 1
ATOM 1461 O O . ASN A 1 177 ? -29.939 33.226 4.311 1.00 48.84 177 ASN A O 1
ATOM 1465 N N . CYS A 1 178 ? -30.922 31.480 3.300 1.00 38.78 178 CYS A N 1
ATOM 1466 C CA . CYS A 1 178 ? -29.723 30.652 3.280 1.00 38.78 178 CYS A CA 1
ATOM 1467 C C . CYS A 1 178 ? -29.728 29.752 2.037 1.00 38.78 178 CYS A C 1
ATOM 1469 O O . CYS A 1 178 ? -30.597 28.898 1.853 1.00 38.78 178 CYS A O 1
ATOM 1471 N N . LEU A 1 179 ? -28.764 30.012 1.154 1.00 41.44 179 LEU A N 1
ATOM 1472 C CA . LEU A 1 179 ? -28.513 29.330 -0.111 1.00 41.44 179 LEU A CA 1
ATOM 1473 C C . LEU A 1 179 ? -28.271 27.829 0.121 1.00 41.44 179 LEU A C 1
ATOM 1475 O O . LEU A 1 179 ? -27.150 27.399 0.389 1.00 41.44 179 LEU A O 1
ATOM 1479 N N . LYS A 1 180 ? -29.320 27.013 -0.027 1.00 42.78 180 LYS A N 1
ATOM 1480 C CA . LYS A 1 180 ? -29.190 25.562 -0.185 1.00 42.78 180 LYS A CA 1
ATOM 1481 C C . LYS A 1 180 ? -28.618 25.271 -1.571 1.00 42.78 180 LYS A C 1
ATOM 1483 O O . LYS A 1 180 ? -29.330 25.271 -2.571 1.00 42.78 180 LYS A O 1
ATOM 1488 N N . ARG A 1 181 ? -27.310 25.014 -1.621 1.00 40.16 181 ARG A N 1
ATOM 1489 C CA . ARG A 1 181 ? -26.653 24.334 -2.739 1.00 40.16 181 ARG A CA 1
ATOM 1490 C C . ARG A 1 181 ? -27.241 22.918 -2.808 1.00 40.16 181 ARG A C 1
ATOM 1492 O O . ARG A 1 181 ? -26.998 22.105 -1.921 1.00 40.16 181 ARG A O 1
ATOM 1499 N N . GLY A 1 182 ? -28.077 22.671 -3.815 1.00 33.84 182 GLY A N 1
ATOM 1500 C CA . GLY A 1 182 ? -28.665 21.363 -4.081 1.00 33.84 182 GLY A CA 1
ATOM 1501 C C . GLY A 1 182 ? -27.573 20.345 -4.392 1.00 33.84 182 GLY A C 1
ATOM 1502 O O . GLY A 1 182 ? -26.811 20.522 -5.341 1.00 33.84 182 GLY A O 1
ATOM 1503 N N . PHE A 1 183 ? -27.486 19.297 -3.577 1.00 35.06 183 PHE A N 1
ATOM 1504 C CA . PHE A 1 183 ? -26.770 18.084 -3.942 1.00 35.06 183 PHE A CA 1
ATOM 1505 C C . PHE A 1 183 ? -27.688 17.260 -4.839 1.00 35.06 183 PHE A C 1
ATOM 1507 O O . PHE A 1 183 ? -28.728 16.771 -4.405 1.00 35.06 183 PHE A O 1
ATOM 1514 N N . ASN A 1 184 ? -27.295 17.170 -6.105 1.00 42.62 184 ASN A N 1
ATOM 1515 C CA . ASN A 1 184 ? -27.890 16.297 -7.097 1.00 42.62 184 ASN A CA 1
ATOM 1516 C C . ASN A 1 184 ? -27.322 14.887 -6.862 1.00 42.62 184 ASN A C 1
ATOM 1518 O O . ASN A 1 184 ? -26.146 14.646 -7.133 1.00 42.62 184 ASN A O 1
ATOM 1522 N N . LEU A 1 185 ? -28.124 14.001 -6.270 1.00 44.16 185 LEU A N 1
ATOM 1523 C CA . LEU A 1 185 ? -27.817 12.581 -6.095 1.00 44.16 185 LEU A CA 1
ATOM 1524 C C . LEU A 1 185 ? -28.741 11.792 -7.028 1.00 44.16 185 LEU A C 1
ATOM 1526 O O . LEU A 1 185 ? -29.737 11.217 -6.599 1.00 44.16 185 LEU A O 1
ATOM 1530 N N . GLU A 1 186 ? -28.429 11.817 -8.321 1.00 43.00 186 GLU A N 1
ATOM 1531 C CA . GLU A 1 186 ? -29.007 10.896 -9.296 1.00 43.00 186 GLU A CA 1
ATOM 1532 C C . GLU A 1 186 ? -28.061 9.703 -9.485 1.00 43.00 186 GLU A C 1
ATOM 1534 O O . GLU A 1 186 ? -26.842 9.863 -9.556 1.00 43.00 186 GLU A O 1
ATOM 1539 N N . ASN A 1 187 ? -28.669 8.518 -9.592 1.00 47.50 187 ASN A N 1
A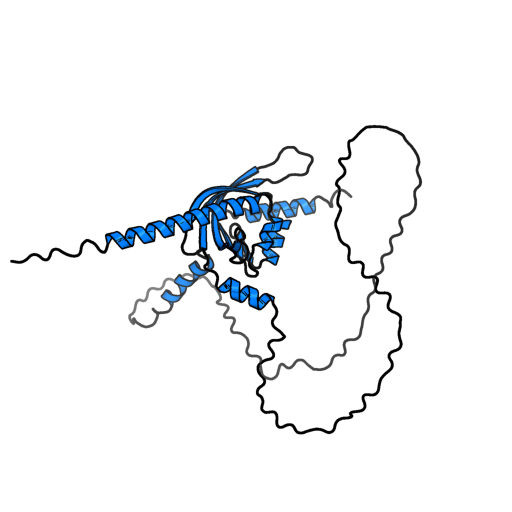TOM 1540 C CA . ASN A 1 187 ? -28.098 7.193 -9.868 1.00 47.50 187 ASN A CA 1
ATOM 1541 C C . ASN A 1 187 ? -27.754 6.310 -8.656 1.00 47.50 187 ASN A C 1
ATOM 1543 O O . ASN A 1 187 ? -26.663 5.755 -8.555 1.00 47.50 187 ASN A O 1
ATOM 1547 N N . CYS A 1 188 ? -28.757 6.061 -7.809 1.00 39.16 188 CYS A N 1
ATOM 1548 C CA . CYS A 1 188 ? -28.896 4.773 -7.127 1.00 39.16 188 CYS A CA 1
ATOM 1549 C C . CYS A 1 188 ? -29.966 3.968 -7.885 1.00 39.16 188 CYS A C 1
ATOM 1551 O O . CYS A 1 188 ? -31.154 4.272 -7.807 1.00 39.16 188 CYS A O 1
ATOM 1553 N N . SER A 1 189 ? -29.544 3.009 -8.711 1.00 43.94 189 SER A N 1
ATOM 1554 C CA . SER A 1 189 ? -30.457 2.099 -9.408 1.00 43.94 189 SER A CA 1
ATOM 1555 C C . SER A 1 189 ? -30.919 1.013 -8.438 1.00 43.94 189 SER A C 1
ATOM 1557 O O . SER A 1 189 ? -30.304 -0.042 -8.299 1.00 43.94 189 SER A O 1
ATOM 1559 N N . ASP A 1 190 ? -32.021 1.293 -7.748 1.00 40.94 190 ASP A N 1
ATOM 1560 C CA . ASP A 1 190 ? -32.747 0.311 -6.953 1.00 40.94 190 ASP A CA 1
ATOM 1561 C C . ASP A 1 190 ? -33.372 -0.742 -7.883 1.00 40.94 190 ASP A C 1
ATOM 1563 O O . ASP A 1 190 ? -34.400 -0.513 -8.527 1.00 40.94 190 ASP A O 1
ATOM 1567 N N . PHE A 1 191 ? -32.772 -1.934 -7.940 1.00 44.81 191 PHE A N 1
ATOM 1568 C CA . PHE A 1 191 ? -33.418 -3.131 -8.479 1.00 44.81 191 PHE A CA 1
ATOM 1569 C C . PHE A 1 191 ? -34.533 -3.578 -7.527 1.00 44.81 191 PHE A C 1
ATOM 1571 O O . PHE A 1 191 ? -34.388 -4.496 -6.723 1.00 44.81 191 PHE A O 1
ATOM 1578 N N . ASN A 1 192 ? -35.677 -2.908 -7.626 1.00 42.47 192 ASN A N 1
ATOM 1579 C CA . ASN A 1 192 ? -36.900 -3.279 -6.937 1.00 42.47 192 ASN A CA 1
ATOM 1580 C C . ASN A 1 192 ? -37.625 -4.366 -7.750 1.00 42.47 192 ASN A C 1
ATOM 1582 O O . ASN A 1 192 ? -38.568 -4.091 -8.493 1.00 42.47 192 ASN A O 1
ATOM 1586 N N . SER A 1 193 ? -37.173 -5.621 -7.648 1.00 48.59 193 SER A N 1
ATOM 1587 C CA . SER A 1 193 ? -37.904 -6.759 -8.216 1.00 48.59 193 SER A CA 1
ATOM 1588 C C . SER A 1 193 ? -39.085 -7.119 -7.308 1.00 48.59 193 SER A C 1
ATOM 1590 O O . SER A 1 193 ? -39.012 -8.035 -6.487 1.00 48.59 193 SER A O 1
ATOM 1592 N N . LYS A 1 194 ? -40.203 -6.401 -7.458 1.00 54.53 194 LYS A N 1
ATOM 1593 C CA . LYS A 1 194 ? -41.512 -6.877 -6.997 1.00 54.53 194 LYS A CA 1
ATOM 1594 C C . LYS A 1 194 ? -41.937 -8.060 -7.870 1.00 54.53 194 LYS A C 1
ATOM 1596 O O . LYS A 1 194 ? -42.642 -7.898 -8.860 1.00 54.53 194 LYS A O 1
ATOM 1601 N N . GLY A 1 195 ? -41.456 -9.247 -7.515 1.00 49.53 195 GLY A N 1
ATOM 1602 C CA . GLY A 1 195 ? -41.968 -10.513 -8.022 1.00 49.53 195 GLY A CA 1
ATOM 1603 C C . GLY A 1 195 ? -43.261 -10.860 -7.296 1.00 49.53 195 GLY A C 1
ATOM 1604 O O . GLY A 1 195 ? -43.230 -11.467 -6.229 1.00 49.53 195 GLY A O 1
ATOM 1605 N N . ASP A 1 196 ? -44.382 -10.438 -7.869 1.00 54.00 196 ASP A N 1
ATOM 1606 C CA . ASP A 1 196 ? -45.712 -10.917 -7.512 1.00 54.00 196 ASP A CA 1
ATOM 1607 C C . ASP A 1 196 ? -45.877 -12.338 -8.077 1.00 54.00 196 ASP A C 1
ATOM 1609 O O . ASP A 1 196 ? -45.745 -12.568 -9.281 1.00 54.00 196 ASP A O 1
ATOM 1613 N N . GLY A 1 197 ? -46.055 -13.319 -7.194 1.00 47.25 197 GLY A N 1
ATOM 1614 C CA . GLY A 1 197 ? -45.895 -14.736 -7.515 1.00 47.25 197 GLY A CA 1
ATOM 1615 C C . GLY A 1 197 ? -46.761 -15.636 -6.646 1.00 47.25 197 GLY A C 1
ATOM 1616 O O . GLY A 1 197 ? -46.249 -16.463 -5.903 1.00 47.25 197 GLY A O 1
ATOM 1617 N N . ILE A 1 198 ? -48.072 -15.410 -6.723 1.00 49.44 198 ILE A N 1
ATOM 1618 C CA . ILE A 1 198 ? -49.176 -16.382 -6.650 1.00 49.44 198 ILE A CA 1
ATOM 1619 C C . ILE A 1 198 ? -48.883 -17.696 -5.895 1.00 49.44 198 ILE A C 1
ATOM 1621 O O . ILE A 1 198 ? -48.165 -18.586 -6.350 1.00 49.44 198 ILE A O 1
ATOM 1625 N N . LEU A 1 199 ? -49.613 -17.861 -4.788 1.00 52.22 199 LEU A N 1
ATOM 1626 C CA . LEU A 1 199 ? -49.891 -19.116 -4.087 1.00 52.22 199 LEU A CA 1
ATOM 1627 C C . LEU A 1 199 ? -50.485 -20.172 -5.045 1.00 52.22 199 LEU A C 1
ATOM 1629 O O . LEU A 1 199 ? -51.699 -20.340 -5.154 1.00 52.22 199 LEU A O 1
ATOM 1633 N N . GLY A 1 200 ? -49.617 -20.904 -5.741 1.00 46.50 200 GLY A N 1
ATOM 1634 C CA . GLY A 1 200 ? -49.962 -22.031 -6.604 1.00 46.50 200 GLY A CA 1
ATOM 1635 C C . GLY A 1 200 ? -49.716 -23.370 -5.909 1.00 46.50 200 GLY A C 1
ATOM 1636 O O . GLY A 1 200 ? -48.594 -23.704 -5.538 1.00 46.50 200 GLY A O 1
ATOM 1637 N N . ARG A 1 201 ? -50.787 -24.149 -5.737 1.00 49.34 201 ARG A N 1
ATOM 1638 C CA . ARG A 1 201 ? -50.830 -25.506 -5.164 1.00 49.34 201 ARG A CA 1
ATOM 1639 C C . ARG A 1 201 ? -49.646 -26.392 -5.582 1.00 49.34 201 ARG A C 1
ATOM 1641 O O . ARG A 1 201 ? -49.426 -26.639 -6.765 1.00 49.34 201 ARG A O 1
ATOM 1648 N N . ARG A 1 202 ? -48.982 -27.003 -4.593 1.00 53.75 202 ARG A N 1
ATOM 1649 C CA . ARG A 1 202 ? -48.061 -28.134 -4.792 1.00 53.75 202 ARG A CA 1
ATOM 1650 C C . ARG A 1 202 ? -48.830 -29.346 -5.329 1.00 53.75 202 ARG A C 1
ATOM 1652 O O . ARG A 1 202 ? -49.383 -30.131 -4.562 1.00 53.75 202 ARG A O 1
ATOM 1659 N N . VAL A 1 203 ? -48.848 -29.519 -6.647 1.00 52.72 203 VAL A N 1
ATOM 1660 C CA . VAL A 1 203 ? -49.238 -30.785 -7.276 1.00 52.72 203 VAL A CA 1
ATOM 1661 C C . VAL A 1 203 ? -48.074 -31.762 -7.105 1.00 52.72 203 VAL A C 1
ATOM 1663 O O . VAL A 1 203 ? -47.037 -31.624 -7.750 1.00 52.72 203 VAL A O 1
ATOM 1666 N N . ARG A 1 204 ? -48.240 -32.757 -6.223 1.00 58.44 204 ARG A N 1
ATOM 1667 C CA . ARG A 1 204 ? -47.368 -33.940 -6.162 1.00 58.44 204 ARG A CA 1
ATOM 1668 C C . ARG A 1 204 ? -47.496 -34.708 -7.480 1.00 58.44 204 ARG A C 1
ATOM 1670 O O . ARG A 1 204 ? -48.391 -35.536 -7.633 1.00 58.44 204 ARG A O 1
ATOM 1677 N N . ARG A 1 205 ? -46.605 -34.439 -8.436 1.00 53.56 205 ARG A N 1
ATOM 1678 C CA . ARG A 1 205 ? -46.403 -35.326 -9.585 1.00 53.56 205 ARG A CA 1
ATOM 1679 C C . ARG A 1 205 ? -45.705 -36.586 -9.077 1.00 53.56 205 ARG A C 1
ATOM 1681 O O . ARG A 1 205 ? -44.614 -36.516 -8.522 1.00 53.56 205 ARG A O 1
ATOM 1688 N N . LYS A 1 206 ? -46.379 -37.729 -9.213 1.00 54.97 206 LYS A N 1
ATOM 1689 C CA . LYS A 1 206 ? -45.786 -39.051 -9.014 1.00 54.97 206 LYS A CA 1
ATOM 1690 C C . LYS A 1 206 ? -44.753 -39.254 -10.123 1.00 54.97 206 LYS A C 1
ATOM 1692 O O . LYS A 1 206 ? -45.129 -39.299 -11.291 1.00 54.97 206 LYS A O 1
ATOM 1697 N N . CYS A 1 207 ? -43.477 -39.342 -9.762 1.00 53.12 207 CYS A N 1
ATOM 1698 C CA . CYS A 1 207 ? -42.438 -39.804 -10.673 1.00 53.12 207 CYS A CA 1
ATOM 1699 C C . CYS A 1 207 ? -42.714 -41.277 -10.993 1.00 53.12 207 CYS A C 1
ATOM 1701 O O . CYS A 1 207 ? -42.679 -42.121 -10.100 1.00 53.12 207 CYS A O 1
ATOM 1703 N N . ILE A 1 208 ? -43.034 -41.566 -12.253 1.00 57.78 208 ILE A N 1
ATOM 1704 C CA . ILE A 1 208 ? -43.045 -42.927 -12.789 1.00 57.78 208 ILE A CA 1
ATOM 1705 C C . ILE A 1 208 ? -41.645 -43.151 -13.374 1.00 57.78 208 ILE A C 1
ATOM 1707 O O . ILE A 1 208 ? -41.236 -42.363 -14.229 1.00 57.78 208 ILE A O 1
ATOM 1711 N N . PRO A 1 209 ? -40.891 -44.169 -12.931 1.00 52.56 209 PRO A N 1
ATOM 1712 C CA . PRO A 1 209 ? -39.609 -44.493 -13.533 1.00 52.56 209 PRO A CA 1
ATOM 1713 C C . PRO A 1 209 ? -39.868 -45.158 -14.891 1.00 52.56 209 PRO A C 1
ATOM 1715 O O . PRO A 1 209 ? -40.266 -46.317 -14.954 1.00 52.56 209 PRO A O 1
ATOM 1718 N N . VAL A 1 210 ? -39.683 -44.418 -15.986 1.00 57.25 210 VAL A N 1
ATOM 1719 C CA . VAL A 1 210 ? -39.694 -44.974 -17.350 1.00 57.25 210 VAL A CA 1
ATOM 1720 C C . VAL A 1 210 ? -38.295 -44.862 -17.932 1.00 57.25 210 VAL A C 1
ATOM 1722 O O . VAL A 1 210 ? -38.039 -44.036 -18.801 1.00 57.25 210 VAL A O 1
ATOM 1725 N N . THR A 1 211 ? -37.373 -45.684 -17.436 1.00 61.47 211 THR A N 1
ATOM 1726 C CA . THR A 1 211 ? -36.276 -46.230 -18.249 1.00 61.47 211 THR A CA 1
ATOM 1727 C C . THR A 1 211 ? -35.720 -47.471 -17.541 1.00 61.47 211 THR A C 1
ATOM 1729 O O . THR A 1 211 ? -35.421 -47.388 -16.348 1.00 61.47 211 THR A O 1
ATOM 1732 N N . PRO A 1 212 ? -35.633 -48.639 -18.204 1.00 64.88 212 PRO A N 1
ATOM 1733 C CA . PRO A 1 212 ? -34.982 -49.812 -17.628 1.00 64.88 212 PRO A CA 1
ATOM 1734 C C . PRO A 1 212 ? -33.504 -49.513 -17.319 1.00 64.88 212 PRO A C 1
ATOM 1736 O O . PRO A 1 212 ? -32.893 -48.698 -18.014 1.00 64.88 212 PRO A O 1
ATOM 1739 N N . PRO A 1 213 ? -32.924 -50.158 -16.290 1.00 58.81 213 PRO A N 1
ATOM 1740 C CA . PRO A 1 213 ? -31.529 -49.973 -15.927 1.00 58.81 213 PRO A CA 1
ATOM 1741 C C . PRO A 1 213 ? -30.653 -50.554 -17.035 1.00 58.81 213 PRO A C 1
ATOM 1743 O O . PRO A 1 213 ? -30.434 -51.761 -17.110 1.00 58.81 213 PRO A O 1
ATOM 1746 N N . ASN A 1 214 ? -30.164 -49.688 -17.916 1.00 56.00 214 ASN A N 1
ATOM 1747 C CA . ASN A 1 214 ? -29.042 -50.027 -18.769 1.00 56.00 214 ASN A CA 1
ATOM 1748 C C . ASN A 1 214 ? -27.820 -50.114 -17.845 1.00 56.00 214 ASN A C 1
ATOM 1750 O O . ASN A 1 214 ? -27.371 -49.104 -17.303 1.00 56.00 214 ASN A O 1
ATOM 1754 N N . CYS A 1 215 ? -27.322 -51.328 -17.603 1.00 58.16 215 CYS A N 1
ATOM 1755 C CA . CYS A 1 215 ? -26.021 -51.550 -16.980 1.00 58.16 215 CYS A CA 1
ATOM 1756 C C . CYS A 1 215 ? -24.930 -51.102 -17.959 1.00 58.16 215 CYS A C 1
ATOM 1758 O O . CYS A 1 215 ? -24.269 -51.923 -18.590 1.00 58.16 215 CYS A O 1
ATOM 1760 N N . GLU A 1 216 ? -24.768 -49.791 -18.121 1.00 62.69 216 GLU A N 1
ATOM 1761 C CA . GLU A 1 216 ? -23.609 -49.236 -18.801 1.00 62.69 216 GLU A CA 1
ATOM 1762 C C . GLU A 1 216 ? -22.414 -49.458 -17.875 1.00 62.69 216 GLU A C 1
ATOM 1764 O O . GLU A 1 216 ? -22.302 -48.862 -16.802 1.00 62.69 216 GLU A O 1
ATOM 1769 N N . LEU A 1 217 ? -21.550 -50.398 -18.261 1.00 60.09 217 LEU A N 1
ATOM 1770 C CA . LEU A 1 217 ? -20.210 -50.540 -17.710 1.00 60.09 217 LEU A CA 1
ATOM 1771 C C . LEU A 1 217 ? -19.458 -49.254 -18.054 1.00 60.09 217 LEU A C 1
ATOM 1773 O O . LEU A 1 217 ? -18.849 -49.149 -19.116 1.00 60.09 217 LEU A O 1
ATOM 1777 N N . GLY A 1 218 ? -19.584 -48.256 -17.179 1.00 54.12 218 GLY A N 1
ATOM 1778 C CA . GLY A 1 218 ? -18.945 -46.960 -17.321 1.00 54.12 218 GLY A CA 1
ATOM 1779 C C . GLY A 1 218 ? -17.443 -47.139 -17.488 1.00 54.12 218 GLY A C 1
ATOM 1780 O O . GLY A 1 218 ? -16.729 -47.425 -16.527 1.00 54.12 218 GLY A O 1
ATOM 1781 N N . GLN A 1 219 ? -16.961 -46.955 -18.716 1.00 58.81 219 GLN A N 1
ATOM 1782 C CA . GLN A 1 219 ? -15.580 -46.572 -18.951 1.00 58.81 219 GLN A CA 1
ATOM 1783 C C . GLN A 1 219 ? -15.437 -45.183 -18.339 1.00 58.81 219 GLN A C 1
ATOM 1785 O O . GLN A 1 219 ? -15.859 -44.185 -18.916 1.00 58.81 219 GLN A O 1
ATOM 1790 N N . GLY A 1 220 ? -14.967 -45.164 -17.094 1.00 58.12 220 GLY A N 1
ATOM 1791 C CA . GLY A 1 220 ? -14.797 -43.983 -16.264 1.00 58.12 220 GLY A CA 1
ATOM 1792 C C . GLY A 1 220 ? -13.697 -43.056 -16.766 1.00 58.12 220 GLY A C 1
ATOM 1793 O O . GLY A 1 220 ? -12.789 -42.737 -16.008 1.00 58.12 220 GLY A O 1
ATOM 1794 N N . ASP A 1 221 ? -13.830 -42.551 -17.990 1.00 60.28 221 ASP A N 1
ATOM 1795 C CA . ASP A 1 221 ? -13.192 -41.314 -18.434 1.00 60.28 221 ASP A CA 1
ATOM 1796 C C . ASP A 1 221 ? -14.019 -40.132 -17.909 1.00 60.28 221 ASP A C 1
ATOM 1798 O O . ASP A 1 221 ? -14.492 -39.263 -18.643 1.00 60.28 221 ASP A O 1
ATOM 1802 N N . CYS A 1 222 ? -14.222 -40.103 -16.589 1.00 53.28 222 CYS A N 1
ATOM 1803 C CA . CYS A 1 222 ? -14.693 -38.919 -15.893 1.00 53.28 222 CYS A CA 1
ATOM 1804 C C . CYS A 1 222 ? -13.545 -37.910 -15.896 1.00 53.28 222 CYS A C 1
ATOM 1806 O O . CYS A 1 222 ? -12.872 -37.709 -14.885 1.00 53.28 222 CYS A O 1
ATOM 1808 N N . MET A 1 223 ? -13.318 -37.272 -17.046 1.00 62.34 223 MET A N 1
ATOM 1809 C CA . MET A 1 223 ? -12.631 -35.992 -17.081 1.00 62.34 223 MET A CA 1
ATOM 1810 C C . MET A 1 223 ? -13.316 -35.108 -16.034 1.00 62.34 223 MET A C 1
ATOM 1812 O O . MET A 1 223 ? -14.537 -34.934 -16.114 1.00 62.34 223 MET A O 1
ATOM 1816 N N . PRO A 1 224 ? -12.588 -34.616 -15.015 1.00 62.81 224 PRO A N 1
ATOM 1817 C CA . PRO A 1 224 ? -13.195 -33.858 -13.935 1.00 62.81 224 PRO A CA 1
ATOM 1818 C C . PRO A 1 224 ? -13.966 -32.699 -14.556 1.00 62.81 224 PRO A C 1
ATOM 1820 O O . PRO A 1 224 ? -13.384 -31.884 -15.272 1.00 62.81 224 PRO A O 1
ATOM 1823 N N . SER A 1 225 ? -15.284 -32.670 -14.343 1.00 53.00 225 SER A N 1
ATOM 1824 C CA . SER A 1 225 ? -16.154 -31.624 -14.868 1.00 53.00 225 SER A CA 1
ATOM 1825 C C . SER A 1 225 ? -15.619 -30.268 -14.411 1.00 53.00 225 SER A C 1
ATOM 1827 O O . SER A 1 225 ? -15.738 -29.889 -13.249 1.00 53.00 225 SER A O 1
ATOM 1829 N N . THR A 1 226 ? -15.008 -29.531 -15.335 1.00 56.47 226 THR A N 1
ATOM 1830 C CA . THR A 1 226 ? -14.434 -28.198 -15.113 1.00 56.47 226 THR A CA 1
ATOM 1831 C C . THR A 1 226 ? -15.504 -27.111 -14.981 1.00 56.47 226 THR A C 1
ATOM 1833 O O . THR A 1 226 ? -15.182 -25.940 -14.833 1.00 56.47 226 THR A O 1
ATOM 1836 N N . SER A 1 227 ? -16.791 -27.463 -14.979 1.00 56.50 227 SER A N 1
ATOM 1837 C CA . SER A 1 227 ? -17.914 -26.518 -14.957 1.00 56.50 227 SER A CA 1
ATOM 1838 C C . SER A 1 227 ? -18.211 -25.901 -13.582 1.00 56.50 227 SER A C 1
ATOM 1840 O O . SER A 1 227 ? -19.205 -25.198 -13.432 1.00 56.50 227 SER A O 1
ATOM 1842 N N . GLY A 1 228 ? -17.365 -26.153 -12.580 1.00 56.41 228 GLY A N 1
ATOM 1843 C CA . GLY A 1 228 ? -17.434 -25.545 -11.247 1.00 56.41 228 GLY A CA 1
ATOM 1844 C C . GLY A 1 228 ? -16.250 -24.630 -10.929 1.00 56.41 228 GLY A C 1
ATOM 1845 O O . GLY A 1 228 ? -15.903 -24.484 -9.758 1.00 56.41 228 GLY A O 1
ATOM 1846 N N . THR A 1 229 ? -15.567 -24.072 -11.934 1.00 54.78 229 THR A N 1
ATOM 1847 C CA . THR A 1 229 ? -14.484 -23.109 -11.704 1.00 54.78 229 THR A CA 1
ATOM 1848 C C . THR A 1 229 ? -15.059 -21.814 -11.147 1.00 54.78 229 THR A C 1
ATOM 1850 O O . THR A 1 229 ? -15.520 -20.951 -11.890 1.00 54.78 229 THR A O 1
ATOM 1853 N N . ASP A 1 230 ? -15.033 -21.702 -9.823 1.00 66.06 230 ASP A N 1
ATOM 1854 C CA . ASP A 1 230 ? -15.117 -20.441 -9.099 1.00 66.06 230 ASP A CA 1
ATOM 1855 C C . ASP A 1 230 ? -14.136 -19.455 -9.753 1.00 66.06 230 ASP A C 1
ATOM 1857 O O . ASP A 1 230 ? -12.917 -19.626 -9.663 1.00 66.06 230 ASP A O 1
ATOM 1861 N N . SER A 1 231 ? -14.660 -18.476 -10.493 1.00 71.75 231 SER A N 1
ATOM 1862 C CA . SER A 1 231 ? -13.871 -17.522 -11.287 1.00 71.75 231 SER A CA 1
ATOM 1863 C C . SER A 1 231 ? -12.860 -16.751 -10.436 1.00 71.75 231 SER A C 1
ATOM 1865 O O . SER A 1 231 ? -11.830 -16.297 -10.938 1.00 71.75 231 SER A O 1
ATOM 1867 N N . ASN A 1 232 ? -13.119 -16.652 -9.130 1.00 72.94 232 ASN A N 1
ATOM 1868 C CA . ASN A 1 232 ? -12.202 -16.047 -8.173 1.00 72.94 232 ASN A CA 1
ATOM 1869 C C . ASN A 1 232 ? -10.886 -16.832 -8.088 1.00 72.94 232 ASN A C 1
ATOM 1871 O O . ASN A 1 232 ? -9.808 -16.246 -8.057 1.00 72.94 232 ASN A O 1
ATOM 1875 N N . ARG A 1 233 ? -10.950 -18.167 -8.172 1.00 74.38 233 ARG A N 1
ATOM 1876 C CA . ARG A 1 233 ? -9.769 -19.030 -8.066 1.00 74.38 233 ARG A CA 1
ATOM 1877 C C . ARG A 1 233 ? -8.827 -18.890 -9.262 1.00 74.38 233 ARG A C 1
ATOM 1879 O O . ARG A 1 233 ? -7.617 -19.019 -9.095 1.00 74.38 233 ARG A O 1
ATOM 1886 N N . SER A 1 234 ? -9.355 -18.618 -10.459 1.00 76.81 234 SER A N 1
ATOM 1887 C CA . SER A 1 234 ? -8.517 -18.341 -11.635 1.00 76.81 234 SER A CA 1
ATOM 1888 C C . SER A 1 234 ? -7.817 -16.987 -11.549 1.00 76.81 234 SER A C 1
ATOM 1890 O O . SER A 1 234 ? -6.658 -16.888 -11.944 1.00 76.81 234 SER A O 1
ATOM 1892 N N . HIS A 1 235 ? -8.481 -15.966 -11.001 1.00 77.56 235 HIS A N 1
ATOM 1893 C CA . HIS A 1 235 ? -7.881 -14.642 -10.844 1.00 77.56 235 HIS A CA 1
ATOM 1894 C C . HIS A 1 235 ? -6.728 -14.671 -9.829 1.00 77.56 235 HIS A C 1
ATOM 1896 O O . HIS A 1 235 ? -5.646 -14.156 -10.098 1.00 77.56 235 HIS A O 1
ATOM 1902 N N . ASP A 1 236 ? -6.909 -15.379 -8.712 1.00 77.62 236 ASP A N 1
ATOM 1903 C CA . ASP A 1 236 ? -5.854 -15.563 -7.709 1.00 77.62 236 ASP A CA 1
ATOM 1904 C C . ASP A 1 236 ? -4.640 -16.317 -8.262 1.00 77.62 236 ASP A C 1
ATOM 1906 O O . ASP A 1 236 ? -3.497 -15.950 -7.985 1.00 77.62 236 ASP A O 1
ATOM 1910 N N . ALA A 1 237 ? -4.870 -17.348 -9.082 1.00 82.12 237 ALA A N 1
ATOM 1911 C CA . ALA A 1 237 ? -3.791 -18.104 -9.710 1.00 82.12 237 ALA A CA 1
ATOM 1912 C C . ALA A 1 237 ? -2.960 -17.246 -10.680 1.00 82.12 237 ALA A C 1
ATOM 1914 O O . ALA A 1 237 ? -1.741 -17.406 -10.728 1.00 82.12 237 ALA A O 1
ATOM 1915 N N . LEU A 1 238 ? -3.596 -16.325 -11.414 1.00 83.00 238 LEU A N 1
ATOM 1916 C CA . LEU A 1 238 ? -2.902 -15.369 -12.285 1.00 83.00 238 LEU A CA 1
ATOM 1917 C C . LEU A 1 238 ? -2.131 -14.329 -11.466 1.00 83.00 238 LEU A C 1
ATOM 1919 O O . LEU A 1 238 ? -0.949 -14.101 -11.716 1.00 83.00 238 LEU A O 1
ATOM 1923 N N . ASN A 1 239 ? -2.752 -13.773 -10.425 1.00 85.25 239 ASN A N 1
ATOM 1924 C CA . ASN A 1 239 ? -2.109 -12.799 -9.540 1.00 85.25 239 ASN A CA 1
ATOM 1925 C C . ASN A 1 239 ? -0.898 -13.378 -8.802 1.00 85.25 239 ASN A C 1
ATOM 1927 O O . ASN A 1 239 ? 0.066 -12.663 -8.534 1.00 85.25 239 ASN A O 1
ATOM 1931 N N . ALA A 1 240 ? -0.917 -14.675 -8.490 1.00 84.19 240 ALA A N 1
ATOM 1932 C CA . ALA A 1 240 ? 0.210 -15.365 -7.875 1.00 84.19 240 ALA A CA 1
ATOM 1933 C C . ALA A 1 240 ? 1.437 -15.481 -8.801 1.00 84.19 240 ALA A C 1
ATOM 1935 O O . ALA A 1 240 ? 2.544 -15.675 -8.300 1.00 84.19 240 ALA A O 1
ATOM 1936 N N . GLN A 1 241 ? 1.256 -15.361 -10.122 1.00 90.25 241 GLN A N 1
ATOM 1937 C CA . GLN A 1 241 ? 2.330 -15.453 -11.118 1.00 90.25 241 GLN A CA 1
ATOM 1938 C C . GLN A 1 241 ? 2.950 -14.096 -11.475 1.00 90.25 241 GLN A C 1
ATOM 1940 O O . GLN A 1 241 ? 3.995 -14.060 -12.126 1.00 90.25 241 GLN A O 1
ATOM 1945 N N . LEU A 1 242 ? 2.335 -12.982 -11.064 1.00 92.56 242 LEU A N 1
ATOM 1946 C CA . LEU A 1 242 ? 2.853 -11.648 -11.356 1.00 92.56 242 LEU A CA 1
ATOM 1947 C C . LEU A 1 242 ? 4.181 -11.401 -10.632 1.00 92.56 242 LEU A C 1
ATOM 1949 O O . LEU A 1 242 ? 4.345 -11.738 -9.456 1.00 92.56 242 LEU A O 1
ATOM 1953 N N . SER A 1 243 ? 5.123 -10.770 -11.338 1.00 93.81 243 SER A N 1
ATOM 1954 C CA . SER A 1 243 ? 6.393 -10.342 -10.750 1.00 93.81 243 SER A CA 1
ATOM 1955 C C . SER A 1 243 ? 6.131 -9.241 -9.725 1.00 93.81 243 SER A C 1
ATOM 1957 O O . SER A 1 243 ? 5.722 -8.135 -10.078 1.00 93.81 243 SER A O 1
ATOM 1959 N N . LYS A 1 244 ? 6.329 -9.561 -8.444 1.00 95.81 244 LYS A N 1
ATOM 1960 C CA . LYS A 1 244 ? 6.112 -8.620 -7.343 1.00 95.81 244 LYS A CA 1
ATOM 1961 C C . LYS A 1 244 ? 7.316 -7.702 -7.221 1.00 95.81 244 LYS A C 1
ATOM 1963 O O . LYS A 1 244 ? 8.429 -8.164 -6.988 1.00 95.81 244 LYS A O 1
ATOM 1968 N N . LEU A 1 245 ? 7.061 -6.408 -7.315 1.00 96.50 245 LEU A N 1
ATOM 1969 C CA . LEU A 1 245 ? 8.016 -5.363 -6.995 1.00 96.50 245 LEU A CA 1
ATOM 1970 C C . LEU A 1 245 ? 7.817 -4.930 -5.546 1.00 96.50 245 LEU A C 1
ATOM 1972 O O . LEU A 1 245 ? 6.725 -5.055 -4.974 1.00 96.50 245 LEU A O 1
ATOM 1976 N N . PHE A 1 246 ? 8.878 -4.410 -4.941 1.00 97.75 246 PHE A N 1
ATOM 1977 C CA . PHE A 1 246 ? 8.827 -3.937 -3.569 1.00 97.75 246 PHE A CA 1
ATOM 1978 C C . PHE A 1 246 ? 9.472 -2.568 -3.472 1.00 97.75 246 PHE A C 1
ATOM 1980 O O . PHE A 1 246 ? 10.607 -2.351 -3.873 1.00 97.75 246 PHE A O 1
ATOM 1987 N N . VAL A 1 247 ? 8.747 -1.624 -2.897 1.00 98.12 247 VAL A N 1
ATOM 1988 C CA . VAL A 1 247 ? 9.229 -0.261 -2.722 1.00 98.12 247 VAL A CA 1
ATOM 1989 C C . VAL A 1 247 ? 9.297 0.075 -1.248 1.00 98.12 247 VAL A C 1
ATOM 1991 O O . VAL A 1 247 ? 8.447 -0.328 -0.456 1.00 98.12 247 VAL A O 1
ATOM 1994 N N . GLU A 1 248 ? 10.321 0.828 -0.884 1.00 97.94 248 GLU A N 1
ATOM 1995 C CA . GLU A 1 248 ? 10.511 1.409 0.429 1.00 97.94 248 GLU A CA 1
ATOM 1996 C C . GLU A 1 248 ? 10.511 2.929 0.320 1.00 97.94 248 GLU A C 1
ATOM 1998 O O . GLU A 1 248 ? 11.172 3.514 -0.540 1.00 97.94 248 GLU A O 1
ATOM 2003 N N . CYS A 1 249 ? 9.773 3.577 1.210 1.00 98.00 249 CYS A N 1
ATOM 2004 C CA . CYS A 1 249 ? 9.716 5.021 1.323 1.00 98.00 249 CYS A CA 1
ATOM 2005 C C . CYS A 1 249 ? 9.950 5.446 2.764 1.00 98.00 249 CYS A C 1
ATOM 2007 O O . CYS A 1 249 ? 9.343 4.901 3.685 1.00 98.00 249 CYS A O 1
ATOM 2009 N N . GLU A 1 250 ? 10.786 6.457 2.958 1.00 97.62 250 GLU A N 1
ATOM 2010 C CA . GLU A 1 250 ? 10.923 7.140 4.244 1.00 97.62 250 GLU A CA 1
ATOM 2011 C C . GLU A 1 250 ? 10.230 8.496 4.150 1.00 97.62 250 GLU A C 1
ATOM 2013 O O . GLU A 1 250 ? 10.283 9.166 3.115 1.00 97.62 250 GLU A O 1
ATOM 2018 N N . GLY A 1 251 ? 9.574 8.916 5.225 1.00 96.94 251 GLY A N 1
ATOM 2019 C CA . GLY A 1 251 ? 8.858 10.182 5.232 1.00 96.94 251 GLY A CA 1
ATOM 2020 C C . GLY A 1 251 ? 8.059 10.413 6.499 1.00 96.94 251 GLY A C 1
ATOM 2021 O O . GLY A 1 251 ? 8.392 9.899 7.569 1.00 96.94 251 GLY A O 1
ATOM 2022 N N . PHE A 1 252 ? 6.980 11.171 6.361 1.00 96.69 252 PHE A N 1
ATOM 2023 C CA . PHE A 1 252 ? 6.076 11.523 7.445 1.00 96.69 252 PHE A CA 1
ATOM 2024 C C . PHE A 1 252 ? 4.628 11.201 7.071 1.00 96.69 252 PHE A C 1
ATOM 2026 O O . PHE A 1 252 ? 4.217 11.346 5.921 1.00 96.69 252 PHE A O 1
ATOM 2033 N N . VAL A 1 253 ? 3.850 10.764 8.059 1.00 96.81 253 VAL A N 1
ATOM 2034 C CA . VAL A 1 253 ? 2.388 10.734 7.979 1.00 96.81 253 VAL A CA 1
ATOM 2035 C C . VAL A 1 253 ? 1.873 11.814 8.910 1.00 96.81 253 VAL A C 1
ATOM 2037 O O . VAL A 1 253 ? 2.067 11.736 10.126 1.00 96.81 253 VAL A O 1
ATOM 2040 N N . GLN A 1 254 ? 1.240 12.828 8.337 1.00 96.00 254 GLN A N 1
ATOM 2041 C CA . GLN A 1 254 ? 0.470 13.807 9.083 1.00 96.00 254 GLN A CA 1
ATOM 2042 C C . GLN A 1 254 ? -0.917 13.231 9.342 1.00 96.00 254 GLN A C 1
ATOM 2044 O O . GLN A 1 254 ? -1.542 12.684 8.440 1.00 96.00 254 GLN A O 1
ATOM 2049 N N . PHE A 1 255 ? -1.400 13.367 10.565 1.00 94.50 255 PHE A N 1
ATOM 2050 C CA . PHE A 1 255 ? -2.735 12.989 10.989 1.00 94.50 255 PHE A CA 1
ATOM 2051 C C . PHE A 1 255 ? -3.501 14.255 11.323 1.00 94.50 255 PHE A C 1
ATOM 2053 O O . PHE A 1 255 ? -2.990 15.132 12.024 1.00 94.50 255 PHE A O 1
ATOM 2060 N N . THR A 1 256 ? -4.738 14.332 10.857 1.00 91.88 256 THR A N 1
ATOM 2061 C CA . THR A 1 256 ? -5.651 15.410 11.221 1.00 91.88 256 THR A CA 1
ATOM 2062 C C . THR A 1 256 ? -6.822 14.800 11.963 1.00 91.88 256 THR A C 1
ATOM 2064 O O . THR A 1 256 ? -7.588 14.015 11.399 1.00 91.88 256 THR A O 1
ATOM 2067 N N . ARG A 1 257 ? -6.980 15.168 13.236 1.00 85.31 257 ARG A N 1
ATOM 2068 C CA . ARG A 1 257 ? -8.207 14.874 13.976 1.00 85.31 257 ARG A CA 1
ATOM 2069 C C . ARG A 1 257 ? -9.127 16.068 13.824 1.00 85.31 257 ARG A C 1
ATOM 2071 O O . ARG A 1 257 ? -8.870 17.126 14.394 1.00 85.31 257 ARG A O 1
ATOM 2078 N N . SER A 1 258 ? -10.218 15.892 13.089 1.00 75.81 258 SER A N 1
ATOM 2079 C CA . SER A 1 258 ? -11.340 16.814 13.204 1.00 75.81 258 SER A CA 1
ATOM 2080 C C . SER A 1 258 ? -11.960 16.605 14.586 1.00 75.81 258 SER A C 1
ATOM 2082 O O . SER A 1 258 ? -12.671 15.625 14.810 1.00 75.81 258 SER A O 1
ATOM 2084 N N . LYS A 1 259 ? -11.662 17.490 15.543 1.00 67.00 259 LYS A N 1
ATOM 2085 C CA . LYS A 1 259 ? -12.579 17.684 16.671 1.00 67.00 259 LYS A CA 1
ATOM 2086 C C . LYS A 1 259 ? -13.888 18.239 16.102 1.00 67.00 259 LYS A C 1
ATOM 2088 O O . LYS A 1 259 ? -13.870 18.865 15.046 1.00 67.00 259 LYS A O 1
ATOM 2093 N N . ASN A 1 260 ? -15.003 17.926 16.760 1.00 59.91 260 ASN A N 1
ATOM 2094 C CA . ASN A 1 260 ? -16.363 18.318 16.384 1.00 59.91 260 ASN A CA 1
ATOM 2095 C C . ASN A 1 260 ? -16.453 19.663 15.637 1.00 59.91 260 ASN A C 1
ATOM 2097 O O . ASN A 1 260 ? -15.799 20.632 16.015 1.00 59.91 260 ASN A O 1
ATOM 2101 N N . CYS A 1 261 ? -17.333 19.704 14.628 1.00 58.22 261 CYS A N 1
ATOM 2102 C CA . CYS A 1 261 ? -17.558 20.749 13.609 1.00 58.22 261 CYS A CA 1
ATOM 2103 C C . CYS A 1 261 ? -17.672 22.215 14.104 1.00 58.22 261 CYS A C 1
ATOM 2105 O O . CYS A 1 261 ? -17.797 23.129 13.295 1.00 58.22 261 CYS A O 1
ATOM 2107 N N . LEU A 1 262 ? -17.666 22.460 15.412 1.00 70.88 262 LEU A N 1
ATOM 2108 C CA . LEU A 1 262 ? -17.882 23.767 16.031 1.00 70.88 262 LEU A CA 1
ATOM 2109 C C . LEU A 1 262 ? -16.585 24.523 16.356 1.00 70.88 262 LEU A C 1
ATOM 2111 O O . LEU A 1 262 ? -16.630 25.739 16.523 1.00 70.88 262 LEU A O 1
ATOM 2115 N N . SER A 1 263 ? -15.431 23.850 16.428 1.00 64.81 263 SER A N 1
ATOM 2116 C CA . SER A 1 263 ? -14.146 24.511 16.689 1.00 64.81 263 SER A CA 1
ATOM 2117 C C . SER A 1 263 ? -13.261 24.509 15.444 1.00 64.81 263 SER A C 1
ATOM 2119 O O . SER A 1 263 ? -12.902 23.444 14.952 1.00 64.81 263 SER A O 1
ATOM 2121 N N . ASN A 1 264 ? -12.823 25.690 14.997 1.00 73.25 264 ASN A N 1
ATOM 2122 C CA . ASN A 1 264 ? -11.825 25.858 13.924 1.00 73.25 264 ASN A CA 1
ATOM 2123 C C . ASN A 1 264 ? -10.422 25.325 14.288 1.00 73.25 264 ASN A C 1
ATOM 2125 O O . ASN A 1 264 ? -9.492 25.443 13.495 1.00 73.25 264 ASN A O 1
ATOM 2129 N N . ASP A 1 265 ? -10.249 24.772 15.489 1.00 79.38 265 ASP A N 1
ATOM 2130 C CA . ASP A 1 265 ? -8.975 24.254 15.968 1.00 79.38 265 ASP A CA 1
ATOM 2131 C C . ASP A 1 265 ? -8.780 22.804 15.498 1.00 79.38 265 ASP A C 1
ATOM 2133 O O . ASP A 1 265 ? -9.166 21.833 16.157 1.00 79.38 265 ASP A O 1
ATOM 2137 N N . THR A 1 266 ? -8.232 22.648 14.292 1.00 81.75 266 THR A N 1
ATOM 2138 C CA . THR A 1 266 ? -7.832 21.339 13.775 1.00 81.75 266 THR A CA 1
ATOM 2139 C C . THR A 1 266 ? -6.484 20.955 14.365 1.00 81.75 266 THR A C 1
ATOM 2141 O O . THR A 1 266 ? -5.448 21.496 13.980 1.00 81.75 266 THR A O 1
ATOM 2144 N N . MET A 1 267 ? -6.481 19.976 15.265 1.00 85.94 267 MET A N 1
ATOM 2145 C CA . MET A 1 267 ? -5.238 19.436 15.799 1.00 85.94 267 MET A CA 1
ATOM 2146 C C . MET A 1 267 ? -4.581 18.522 14.757 1.00 85.94 267 MET A C 1
ATOM 2148 O O . MET A 1 267 ? -5.129 17.475 14.394 1.00 85.94 267 MET A O 1
ATOM 2152 N N . THR A 1 268 ? -3.397 18.916 14.288 1.00 91.81 268 THR A N 1
ATOM 2153 C CA . THR A 1 268 ? -2.553 18.108 13.400 1.00 91.81 268 THR A CA 1
ATOM 2154 C C . THR A 1 268 ? -1.326 17.603 14.141 1.00 91.81 268 THR A C 1
ATOM 2156 O O . THR A 1 268 ? -0.683 18.371 14.856 1.00 91.81 268 THR A O 1
ATOM 2159 N N . TRP A 1 269 ? -0.951 16.345 13.934 1.00 91.88 269 TRP A N 1
ATOM 2160 C CA . TRP A 1 269 ? 0.338 15.824 14.389 1.00 91.88 269 TRP A CA 1
ATOM 2161 C C . TRP A 1 269 ? 1.002 15.012 13.289 1.00 91.88 269 TRP A C 1
ATOM 2163 O O . TRP A 1 269 ? 0.336 14.443 12.432 1.00 91.88 269 TRP A O 1
ATOM 2173 N N . GLU A 1 270 ? 2.325 14.946 13.318 1.00 93.62 270 GLU A N 1
ATOM 2174 C CA . GLU A 1 270 ? 3.119 14.243 12.316 1.00 93.62 270 GLU A CA 1
ATOM 2175 C C . GLU A 1 270 ? 3.898 13.109 12.963 1.00 93.62 270 GLU A C 1
ATOM 2177 O O . GLU A 1 270 ? 4.383 13.214 14.092 1.00 93.62 270 GLU A O 1
ATOM 2182 N N . ARG A 1 271 ? 4.021 12.000 12.237 1.00 92.31 271 ARG A N 1
ATOM 2183 C CA . ARG A 1 271 ? 4.809 10.847 12.661 1.00 92.31 271 ARG A CA 1
ATOM 2184 C C . ARG A 1 271 ? 5.769 10.460 11.556 1.00 92.31 271 ARG A C 1
ATOM 2186 O O . ARG A 1 271 ? 5.340 10.208 10.431 1.00 92.31 271 ARG A O 1
ATOM 2193 N N . LYS A 1 272 ? 7.057 10.363 11.887 1.00 95.69 272 LYS A N 1
ATOM 2194 C CA . LYS A 1 272 ? 8.048 9.794 10.972 1.00 95.69 272 LYS A CA 1
ATOM 2195 C C . LYS A 1 272 ? 7.698 8.331 10.714 1.00 95.69 272 LYS A C 1
ATOM 2197 O O . LYS A 1 272 ? 7.410 7.588 11.650 1.00 95.69 272 LYS A O 1
ATOM 2202 N N . CYS A 1 273 ? 7.710 7.918 9.458 1.00 95.81 273 CYS A N 1
ATOM 2203 C CA . CYS A 1 273 ? 7.387 6.556 9.078 1.00 95.81 273 CYS A CA 1
ATOM 2204 C C . CYS A 1 273 ? 8.343 6.042 8.008 1.00 95.81 273 CYS A C 1
ATOM 2206 O O . CYS A 1 273 ? 8.853 6.792 7.171 1.00 95.81 273 CYS A O 1
ATOM 2208 N N . LYS A 1 274 ? 8.523 4.729 8.030 1.00 96.75 274 LYS A N 1
ATOM 2209 C CA . LYS A 1 274 ? 9.083 3.955 6.937 1.00 96.75 274 LYS A CA 1
ATOM 2210 C C . LYS A 1 274 ? 7.974 3.062 6.398 1.00 96.75 274 LYS A C 1
ATOM 2212 O O . LYS A 1 274 ? 7.456 2.209 7.125 1.00 96.75 274 LYS A O 1
ATOM 2217 N N . THR A 1 275 ? 7.598 3.298 5.148 1.00 97.62 275 THR A N 1
ATOM 2218 C CA . THR A 1 275 ? 6.524 2.597 4.446 1.00 97.62 275 THR A CA 1
ATOM 2219 C C . THR A 1 275 ? 7.136 1.629 3.446 1.00 97.62 275 THR A C 1
ATOM 2221 O O . THR A 1 275 ? 7.930 2.043 2.610 1.00 97.62 275 THR A O 1
ATOM 2224 N N . GLN A 1 276 ? 6.790 0.348 3.523 1.00 98.12 276 GLN A N 1
ATOM 2225 C CA . GLN A 1 276 ? 7.198 -0.645 2.530 1.00 98.12 276 GLN A CA 1
ATOM 2226 C C . GLN A 1 276 ? 5.962 -1.234 1.856 1.00 98.12 276 GLN A C 1
ATOM 2228 O O . GLN A 1 276 ? 5.000 -1.574 2.544 1.00 98.12 276 GLN A O 1
ATOM 2233 N N . ILE A 1 277 ? 5.968 -1.342 0.530 1.00 98.25 277 ILE A N 1
ATOM 2234 C CA . ILE A 1 277 ? 4.799 -1.776 -0.241 1.00 98.25 277 ILE A CA 1
ATOM 2235 C C . ILE A 1 277 ? 5.207 -2.833 -1.261 1.00 98.25 277 ILE A C 1
ATOM 2237 O O . ILE A 1 277 ? 6.201 -2.663 -1.962 1.00 98.25 277 ILE A O 1
ATOM 2241 N N . SER A 1 278 ? 4.443 -3.924 -1.325 1.00 98.06 278 SER A N 1
ATOM 2242 C CA . SER A 1 278 ? 4.566 -4.957 -2.355 1.00 98.06 278 SER A CA 1
ATOM 2243 C C . SER A 1 278 ? 3.456 -4.768 -3.372 1.00 98.06 278 SER A C 1
ATOM 2245 O O . SER A 1 278 ? 2.278 -4.801 -2.997 1.00 98.06 278 SER A O 1
ATOM 2247 N N . PHE A 1 279 ? 3.832 -4.572 -4.631 1.00 97.94 279 PHE A N 1
ATOM 2248 C CA . PHE A 1 279 ? 2.903 -4.247 -5.704 1.00 97.94 279 PHE A CA 1
ATOM 2249 C C . PHE A 1 279 ? 3.346 -4.829 -7.050 1.00 97.94 279 PHE A C 1
ATOM 2251 O O . PHE A 1 279 ? 4.479 -5.279 -7.206 1.00 97.94 279 PHE A O 1
ATOM 2258 N N . ALA A 1 280 ? 2.441 -4.822 -8.020 1.00 97.00 280 ALA A N 1
ATOM 2259 C CA . ALA A 1 280 ? 2.717 -5.076 -9.429 1.00 97.00 280 ALA A CA 1
ATOM 2260 C C . ALA A 1 280 ? 1.735 -4.255 -10.264 1.00 97.00 280 ALA A C 1
ATOM 2262 O O . ALA A 1 280 ? 0.663 -3.891 -9.780 1.00 97.00 280 ALA A O 1
ATOM 2263 N N . GLU A 1 281 ? 2.109 -3.954 -11.500 1.00 95.81 281 GLU A N 1
ATOM 2264 C CA . GLU A 1 281 ? 1.206 -3.349 -12.479 1.00 95.81 281 GLU A CA 1
ATOM 2265 C C . GLU A 1 281 ? 0.291 -4.434 -13.059 1.00 95.81 281 GLU A C 1
ATOM 2267 O O . GLU A 1 281 ? 0.752 -5.544 -13.340 1.00 95.81 281 GLU A O 1
ATOM 2272 N N . ASP A 1 282 ? -1.002 -4.137 -13.190 1.00 92.44 282 ASP A N 1
ATOM 2273 C CA . ASP A 1 282 ? -1.961 -5.072 -13.777 1.00 92.44 282 ASP A CA 1
ATOM 2274 C C . ASP A 1 282 ? -1.682 -5.208 -15.289 1.00 92.44 282 ASP A C 1
ATOM 2276 O O . ASP A 1 282 ? -1.754 -4.210 -16.015 1.00 92.44 282 ASP A O 1
ATOM 2280 N N . PRO A 1 283 ? -1.364 -6.413 -15.807 1.00 88.81 283 PRO A N 1
ATOM 2281 C CA . PRO A 1 283 ? -1.109 -6.603 -17.235 1.00 88.81 283 PRO A CA 1
ATOM 2282 C C . PRO A 1 283 ? -2.336 -6.329 -18.114 1.00 88.81 283 PRO A C 1
ATOM 2284 O O . PRO A 1 283 ? -2.176 -6.113 -19.315 1.00 88.81 283 PRO A O 1
ATOM 2287 N N . LEU A 1 284 ? -3.547 -6.364 -17.548 1.00 88.38 284 LEU A N 1
ATOM 2288 C CA . LEU A 1 284 ? -4.786 -6.093 -18.274 1.00 88.38 284 LEU A CA 1
ATOM 2289 C C . LEU A 1 284 ? -5.123 -4.597 -18.311 1.00 88.38 284 LEU A C 1
ATOM 2291 O O . LEU A 1 284 ? -5.740 -4.144 -19.276 1.00 88.38 284 LEU A O 1
ATOM 2295 N N . ASN A 1 285 ? -4.682 -3.829 -17.309 1.00 89.19 285 ASN A N 1
ATOM 2296 C CA . ASN A 1 285 ? -5.044 -2.426 -17.116 1.00 89.19 285 ASN A CA 1
ATOM 2297 C C . ASN A 1 285 ? -3.801 -1.579 -16.800 1.00 89.19 285 ASN A C 1
ATOM 2299 O O . ASN A 1 285 ? -3.425 -1.376 -15.646 1.00 89.19 285 ASN A O 1
ATOM 2303 N N . VAL A 1 286 ? -3.152 -1.050 -17.844 1.00 85.62 286 VAL A N 1
ATOM 2304 C CA . VAL A 1 286 ? -1.946 -0.214 -17.694 1.00 85.62 286 VAL A CA 1
ATOM 2305 C C . VAL A 1 286 ? -2.237 0.996 -16.803 1.00 85.62 286 VAL A C 1
ATOM 2307 O O . VAL A 1 286 ? -3.128 1.795 -17.092 1.00 85.62 286 VAL A O 1
ATOM 2310 N N . GLY A 1 287 ? -1.428 1.175 -15.758 1.00 85.00 287 GLY A N 1
ATOM 2311 C CA . GLY A 1 287 ? -1.614 2.229 -14.759 1.00 85.00 287 GLY A CA 1
ATOM 2312 C C . GLY A 1 287 ? -2.478 1.842 -13.555 1.00 85.00 287 GLY A C 1
ATOM 2313 O O . GLY A 1 287 ? -2.524 2.624 -12.605 1.00 85.00 287 GLY A O 1
ATOM 2314 N N . GLU A 1 288 ? -3.092 0.658 -13.554 1.00 93.94 288 GLU A N 1
ATOM 2315 C CA . GLU A 1 288 ? -3.660 0.044 -12.355 1.00 93.94 288 GLU A CA 1
ATOM 2316 C C . GLU A 1 288 ? -2.633 -0.876 -11.690 1.00 93.94 288 GLU A C 1
ATOM 2318 O O . GLU A 1 288 ? -1.715 -1.404 -12.324 1.00 93.94 288 GLU A O 1
ATOM 2323 N N . TYR A 1 289 ? -2.767 -1.045 -10.377 1.00 96.81 289 TYR A N 1
ATOM 2324 C CA . TYR A 1 289 ? -1.817 -1.811 -9.580 1.00 96.81 289 TYR A CA 1
ATOM 2325 C C . TYR A 1 289 ? -2.532 -2.817 -8.693 1.00 96.81 289 TYR A C 1
ATOM 2327 O O . TYR A 1 289 ? -3.623 -2.562 -8.191 1.00 96.81 289 TYR A O 1
ATOM 2335 N N . ILE A 1 290 ? -1.862 -3.931 -8.429 1.00 96.81 290 ILE A N 1
ATOM 2336 C CA . ILE A 1 290 ? -2.289 -4.925 -7.450 1.00 96.81 290 ILE A CA 1
ATOM 2337 C C . ILE A 1 290 ? -1.328 -4.852 -6.270 1.00 96.81 290 ILE A C 1
ATOM 2339 O O . ILE A 1 290 ? -0.113 -4.917 -6.445 1.00 96.81 290 ILE A O 1
ATOM 2343 N N . ILE A 1 291 ? -1.867 -4.701 -5.062 1.00 97.88 291 ILE A N 1
ATOM 2344 C CA . ILE A 1 291 ? -1.106 -4.537 -3.823 1.00 97.88 291 ILE A CA 1
ATOM 2345 C C . ILE A 1 291 ? -1.298 -5.771 -2.935 1.00 97.88 291 ILE A C 1
ATOM 2347 O O . ILE A 1 291 ? -2.423 -6.158 -2.600 1.00 97.88 291 ILE A O 1
ATOM 2351 N N . TRP A 1 292 ? -0.191 -6.369 -2.493 1.00 97.56 292 TRP A N 1
ATOM 2352 C CA . TRP A 1 292 ? -0.201 -7.522 -1.577 1.00 97.56 292 TRP A CA 1
ATOM 2353 C C . TRP A 1 292 ? 0.121 -7.160 -0.138 1.00 97.56 292 TRP A C 1
ATOM 2355 O O . TRP A 1 292 ? -0.399 -7.773 0.792 1.00 97.56 292 TRP A O 1
ATOM 2365 N N . ALA A 1 293 ? 0.987 -6.176 0.075 1.00 97.81 293 ALA A N 1
ATOM 2366 C CA . ALA A 1 293 ? 1.407 -5.821 1.418 1.00 97.81 293 ALA A CA 1
ATOM 2367 C C . ALA A 1 293 ? 1.696 -4.332 1.529 1.00 97.81 293 ALA A C 1
ATOM 2369 O O . ALA A 1 293 ? 2.323 -3.763 0.641 1.00 97.81 293 ALA A O 1
ATOM 2370 N N . ILE A 1 294 ? 1.276 -3.731 2.639 1.00 98.12 294 ILE A N 1
ATOM 2371 C CA . ILE A 1 294 ? 1.568 -2.344 3.001 1.00 98.12 294 ILE A CA 1
ATOM 2372 C C . ILE A 1 294 ? 2.047 -2.334 4.453 1.00 98.12 294 ILE A C 1
ATOM 2374 O O . ILE A 1 294 ? 1.326 -2.755 5.355 1.00 98.12 294 ILE A O 1
ATOM 2378 N N . HIS A 1 295 ? 3.274 -1.892 4.699 1.00 97.31 295 HIS A N 1
ATOM 2379 C CA . HIS A 1 295 ? 3.908 -1.921 6.014 1.00 97.31 295 HIS A CA 1
ATOM 2380 C C . HIS A 1 295 ? 4.308 -0.511 6.434 1.00 97.31 295 HIS A C 1
ATOM 2382 O O . HIS A 1 295 ? 5.305 0.018 5.957 1.00 97.31 295 HIS A O 1
ATOM 2388 N N . TYR A 1 296 ? 3.565 0.069 7.368 1.00 96.56 296 TYR A N 1
ATOM 2389 C CA . TYR A 1 296 ? 3.913 1.300 8.063 1.00 96.56 296 TYR A CA 1
ATOM 2390 C C . TYR A 1 296 ? 4.656 0.966 9.348 1.00 96.56 296 TYR A C 1
ATOM 2392 O O . TYR A 1 296 ? 4.074 0.528 10.346 1.00 96.56 296 TYR A O 1
ATOM 2400 N N . THR A 1 297 ? 5.961 1.199 9.327 1.00 93.81 297 THR A N 1
ATOM 2401 C CA . THR A 1 297 ? 6.830 1.039 10.490 1.00 93.81 297 THR A CA 1
ATOM 2402 C C . THR A 1 297 ? 7.204 2.396 11.061 1.00 93.81 297 THR A C 1
ATOM 2404 O O . THR A 1 297 ? 7.447 3.359 10.334 1.00 93.81 297 THR A O 1
ATOM 2407 N N . ASP A 1 298 ? 7.211 2.477 12.387 1.00 89.56 298 ASP A N 1
ATOM 2408 C CA . ASP A 1 298 ? 7.698 3.654 13.088 1.00 89.56 298 ASP A CA 1
ATOM 2409 C C . ASP A 1 298 ? 9.209 3.530 13.287 1.00 89.56 298 ASP A C 1
ATOM 2411 O O . ASP A 1 298 ? 9.688 2.526 13.819 1.00 89.56 298 ASP A O 1
ATOM 2415 N N . GLU A 1 299 ? 9.958 4.548 12.877 1.00 77.50 299 GLU A N 1
ATOM 2416 C CA . GLU A 1 299 ? 11.374 4.658 13.241 1.00 77.50 299 GLU A CA 1
ATOM 2417 C C . GLU A 1 299 ? 11.554 5.191 14.660 1.00 77.50 299 GLU A C 1
ATOM 2419 O O . GLU A 1 299 ? 12.593 4.981 15.296 1.00 77.50 299 GLU A O 1
ATOM 2424 N N . SER A 1 300 ? 10.545 5.889 15.179 1.00 72.00 300 SER A N 1
ATOM 2425 C CA . SER A 1 300 ? 10.561 6.355 16.546 1.00 72.00 300 SER A CA 1
ATOM 2426 C C . SER A 1 300 ? 10.477 5.131 17.458 1.00 72.00 300 SER A C 1
ATOM 2428 O O . SER A 1 300 ? 9.519 4.354 17.451 1.00 72.00 300 SER A O 1
ATOM 2430 N N . LYS A 1 301 ? 11.531 4.927 18.254 1.00 62.19 301 LYS A N 1
ATOM 2431 C CA . LYS A 1 301 ? 11.539 3.987 19.381 1.00 62.19 301 LYS A CA 1
ATOM 2432 C C . LYS A 1 301 ? 10.597 4.535 20.452 1.00 62.19 301 LYS A C 1
ATOM 2434 O O . LYS A 1 301 ? 11.046 4.960 21.516 1.00 62.19 301 LYS A O 1
ATOM 2439 N N . CYS A 1 302 ? 9.302 4.613 20.162 1.00 51.78 302 CYS A N 1
ATOM 2440 C CA . CYS A 1 302 ? 8.337 5.113 21.116 1.00 51.78 302 CYS A CA 1
ATOM 2441 C C . CYS A 1 302 ? 8.254 4.088 22.249 1.00 51.78 302 CYS A C 1
ATOM 2443 O O . CYS A 1 302 ? 7.672 3.014 22.123 1.00 51.78 302 CYS A O 1
ATOM 2445 N N . ARG A 1 303 ? 8.930 4.403 23.357 1.00 51.69 303 ARG A N 1
ATOM 2446 C CA . ARG A 1 303 ? 9.065 3.540 24.538 1.00 51.69 303 ARG A CA 1
ATOM 2447 C C . ARG A 1 303 ? 7.724 3.305 25.249 1.00 51.69 303 ARG A C 1
ATOM 2449 O O . ARG A 1 303 ? 7.651 2.458 26.133 1.00 51.69 303 ARG A O 1
ATOM 2456 N N . ARG A 1 304 ? 6.678 4.049 24.873 1.00 55.81 304 ARG A N 1
ATOM 2457 C CA . ARG A 1 304 ? 5.294 3.872 25.316 1.00 55.81 304 ARG A CA 1
ATOM 2458 C C . ARG A 1 304 ? 4.402 3.686 24.098 1.00 55.81 304 ARG A C 1
ATOM 2460 O O . ARG A 1 304 ? 4.441 4.473 23.160 1.00 55.81 304 ARG A O 1
ATOM 2467 N N . ASN A 1 305 ? 3.613 2.624 24.131 1.00 54.28 305 ASN A N 1
ATOM 2468 C CA . ASN A 1 305 ? 2.685 2.250 23.081 1.00 54.28 305 ASN A CA 1
ATOM 2469 C C . ASN A 1 305 ? 1.544 3.284 23.040 1.00 54.28 305 ASN A C 1
ATOM 2471 O O . ASN A 1 305 ? 0.583 3.160 23.787 1.00 54.28 305 ASN A O 1
ATOM 2475 N N . LEU A 1 306 ? 1.662 4.334 22.217 1.00 57.06 306 LEU A N 1
ATOM 2476 C CA . LEU A 1 306 ? 0.659 5.412 22.140 1.00 57.06 306 LEU A CA 1
ATOM 2477 C C . LEU A 1 306 ? -0.742 4.909 21.751 1.00 57.06 306 LEU A C 1
ATOM 2479 O O . LEU A 1 306 ? -1.718 5.607 21.995 1.00 57.06 306 LEU A O 1
ATOM 2483 N N . LEU A 1 307 ? -0.858 3.689 21.210 1.00 56.72 307 LEU A N 1
ATOM 2484 C CA . LEU A 1 307 ? -2.141 3.032 20.947 1.00 56.72 307 LEU A CA 1
ATOM 2485 C C . LEU A 1 307 ? -3.030 2.948 22.195 1.00 56.72 307 LEU A C 1
ATOM 2487 O O . LEU A 1 307 ? -4.229 3.170 22.075 1.00 56.72 307 LEU A O 1
ATOM 2491 N N . SER A 1 308 ? -2.459 2.726 23.388 1.00 59.03 308 SER A N 1
ATOM 2492 C CA . SER A 1 308 ? -3.263 2.692 24.617 1.00 59.03 308 SER A CA 1
ATOM 2493 C C . SER A 1 308 ? -3.873 4.057 24.935 1.00 59.03 308 SER A C 1
ATOM 2495 O O . SER A 1 308 ? -5.023 4.124 25.346 1.00 59.03 308 SER A O 1
ATOM 2497 N N . ALA A 1 309 ? -3.139 5.145 24.676 1.00 56.03 309 ALA A N 1
ATOM 2498 C CA . ALA A 1 309 ? -3.642 6.501 24.878 1.00 56.03 309 ALA A CA 1
ATOM 2499 C C . ALA A 1 309 ? -4.744 6.870 23.868 1.00 56.03 309 ALA A C 1
ATOM 2501 O O . ALA A 1 309 ? -5.616 7.672 24.182 1.00 56.03 309 ALA A O 1
ATOM 2502 N N . PHE A 1 310 ? -4.742 6.275 22.669 1.00 58.84 310 PHE A N 1
ATOM 2503 C CA . PHE A 1 310 ? -5.825 6.468 21.699 1.00 58.84 310 PHE A CA 1
ATOM 2504 C C . PHE A 1 310 ? -7.080 5.649 22.045 1.00 58.84 310 PHE A C 1
ATOM 2506 O O . PHE A 1 310 ? -8.186 6.153 21.877 1.00 58.84 310 PHE A O 1
ATOM 2513 N N . GLU A 1 311 ? -6.934 4.419 22.552 1.00 63.97 311 GLU A N 1
ATOM 2514 C CA . GLU A 1 311 ? -8.074 3.590 22.986 1.00 63.97 311 GLU A CA 1
ATOM 2515 C C . GLU A 1 311 ? -8.766 4.133 24.248 1.00 63.97 311 GLU A C 1
ATOM 2517 O O . GLU A 1 311 ? -9.972 3.952 24.416 1.00 63.97 311 GLU A O 1
ATOM 2522 N N . GLU A 1 312 ? -8.024 4.805 25.130 1.00 60.56 312 GLU A N 1
ATOM 2523 C CA . GLU A 1 312 ? -8.551 5.363 26.381 1.00 60.56 312 GLU A CA 1
ATOM 2524 C C . GLU A 1 312 ? -9.475 6.567 26.129 1.00 60.56 312 GLU A C 1
ATOM 2526 O O . GLU A 1 312 ? -10.569 6.630 26.685 1.00 60.56 312 GLU A O 1
ATOM 2531 N N . VAL A 1 313 ? -9.124 7.441 25.179 1.00 57.91 313 VAL A N 1
ATOM 2532 C CA . VAL A 1 313 ? -9.945 8.613 24.813 1.00 57.91 313 VAL A CA 1
ATOM 2533 C C . VAL A 1 313 ? -11.279 8.213 24.170 1.00 57.91 313 VAL A C 1
ATOM 2535 O O . VAL A 1 313 ? -12.300 8.846 24.419 1.00 57.91 313 VAL A O 1
ATOM 2538 N N . VAL A 1 314 ? -11.308 7.126 23.390 1.00 60.31 314 VAL A N 1
ATOM 2539 C CA . VAL A 1 314 ? -12.557 6.610 22.793 1.00 60.31 314 VAL A CA 1
ATOM 2540 C C . VAL A 1 314 ? -13.509 6.058 23.863 1.00 60.31 314 VAL A C 1
ATOM 2542 O O . VAL A 1 314 ? -14.725 6.118 23.698 1.00 60.31 314 VAL A O 1
ATOM 2545 N N . LYS A 1 315 ? -12.981 5.538 24.979 1.00 60.12 315 LYS A N 1
ATOM 2546 C CA . LYS A 1 315 ? -13.807 5.056 26.097 1.00 60.12 315 LYS A CA 1
ATOM 2547 C C . LYS A 1 315 ? -14.365 6.192 26.949 1.00 60.12 315 LYS A C 1
ATOM 2549 O O . LYS A 1 315 ? -15.488 6.064 27.427 1.00 60.12 315 LYS A O 1
ATOM 2554 N N . GLU A 1 316 ? -13.615 7.276 27.130 1.00 59.00 316 GLU A N 1
ATOM 2555 C CA . GLU A 1 316 ? -14.093 8.439 27.888 1.00 59.00 316 GLU A CA 1
ATOM 2556 C C . GLU A 1 316 ? -15.234 9.169 27.166 1.00 59.00 316 GLU A C 1
ATOM 2558 O O . GLU A 1 316 ? -16.236 9.496 27.800 1.00 59.00 316 GLU A O 1
ATOM 2563 N N . GLU A 1 317 ? -15.149 9.334 25.841 1.00 56.41 317 GLU A N 1
ATOM 2564 C CA . GLU A 1 317 ? -16.195 10.000 25.044 1.00 56.41 317 GLU A CA 1
ATOM 2565 C C . GLU A 1 317 ? -17.518 9.202 25.004 1.00 56.41 317 GLU A C 1
ATOM 2567 O O . GLU A 1 317 ? -18.586 9.788 24.877 1.00 56.41 317 GLU A O 1
ATOM 2572 N N . GLY A 1 318 ? -17.486 7.876 25.193 1.00 56.28 318 GLY A N 1
ATOM 2573 C CA . GLY A 1 318 ? -18.699 7.047 25.282 1.00 56.28 318 GLY A CA 1
ATOM 2574 C C . GLY A 1 318 ? -19.393 7.048 26.653 1.00 56.28 318 GLY A C 1
ATOM 2575 O O . GLY A 1 318 ? -20.501 6.528 26.770 1.00 56.28 318 GLY A O 1
ATOM 2576 N N . MET A 1 319 ? -18.757 7.586 27.701 1.00 56.38 319 MET A N 1
ATOM 2577 C CA . MET A 1 319 ? -19.290 7.571 29.074 1.00 56.38 319 MET A CA 1
ATOM 2578 C C . MET A 1 319 ? -19.918 8.898 29.512 1.00 56.38 319 MET A C 1
ATOM 2580 O O . MET A 1 319 ? -20.654 8.916 30.502 1.00 56.38 319 MET A O 1
ATOM 2584 N N . THR A 1 320 ? -19.657 10.000 28.808 1.00 54.34 320 THR A N 1
ATOM 2585 C CA . THR A 1 320 ? -20.204 11.319 29.165 1.00 54.34 320 THR A CA 1
ATOM 2586 C C . THR A 1 320 ? -21.664 11.511 28.762 1.00 54.34 320 THR A C 1
ATOM 2588 O O . THR A 1 320 ? -22.352 12.305 29.392 1.00 54.34 320 THR A O 1
ATOM 2591 N N . ASP A 1 321 ? -22.184 10.725 27.819 1.00 54.97 321 ASP A N 1
ATOM 2592 C CA . ASP A 1 321 ? -23.539 10.925 27.278 1.00 54.97 321 ASP A CA 1
ATOM 2593 C C . ASP A 1 321 ? -24.677 10.355 28.154 1.00 54.97 321 ASP A C 1
ATOM 2595 O O . ASP A 1 321 ? -25.841 10.424 27.771 1.00 54.97 321 ASP A O 1
ATOM 2599 N N . ILE A 1 322 ? -24.384 9.796 29.337 1.00 58.16 322 ILE A N 1
ATOM 2600 C CA . ILE A 1 322 ? -25.398 9.139 30.195 1.00 58.16 322 ILE A CA 1
ATOM 2601 C C . ILE A 1 322 ? -25.690 9.920 31.494 1.00 58.16 322 ILE A C 1
ATOM 2603 O O . ILE A 1 322 ? -26.579 9.540 32.249 1.00 58.16 322 ILE A O 1
ATOM 2607 N N . LYS A 1 323 ? -24.979 11.016 31.794 1.00 53.47 323 LYS A N 1
ATOM 2608 C CA . LYS A 1 323 ? -25.112 11.690 33.105 1.00 53.47 323 LYS A CA 1
ATOM 2609 C C . LYS A 1 323 ? -26.044 12.901 33.178 1.00 53.47 323 LYS A C 1
ATOM 2611 O O . LYS A 1 323 ? -26.298 13.337 34.296 1.00 53.47 323 LYS A O 1
ATOM 2616 N N . ASP A 1 324 ? -26.604 13.360 32.062 1.00 53.66 324 ASP A N 1
ATOM 2617 C CA . ASP A 1 324 ? -27.475 14.547 32.035 1.00 53.66 324 ASP A CA 1
ATOM 2618 C C . ASP A 1 324 ? -28.932 14.242 31.614 1.00 53.66 324 ASP A C 1
ATOM 2620 O O . ASP A 1 324 ? -29.579 15.063 30.964 1.00 53.66 324 ASP A O 1
ATOM 2624 N N . GLN A 1 325 ? -29.470 13.075 31.998 1.00 48.06 325 GLN A N 1
ATOM 2625 C CA . GLN A 1 325 ? -30.920 12.805 31.975 1.00 48.06 325 GLN A CA 1
ATOM 2626 C C . GLN A 1 325 ? -31.489 12.573 33.370 1.00 48.06 325 GLN A C 1
ATOM 2628 O O . GLN A 1 325 ? -30.896 11.766 34.124 1.00 48.06 325 GLN A O 1
#